Protein AF-A0A835LB97-F1 (afdb_monomer)

InterPro domains:
  IPR001387 Cro/C1-type, helix-turn-helix domain [PS50943] (82-109)
  IPR001387 Cro/C1-type, helix-turn-helix domain [cd00093] (82-112)
  IPR036388 Winged helix-like DNA-binding domain superfamily [G3DSA:1.10.10.10] (74-122)

Solvent-accessible surface area (backbone atoms only — not comparable to full-atom values): 11715 Å² total; per-residue (Å²): 143,83,88,81,85,80,80,93,73,89,85,81,86,72,96,85,49,82,68,58,57,53,56,62,54,54,59,67,73,75,59,95,80,86,77,98,75,58,74,65,57,58,53,49,50,52,50,53,50,52,52,52,52,52,50,52,52,50,51,50,51,54,53,49,52,49,51,53,51,50,53,52,50,52,50,53,52,45,54,51,54,53,50,53,43,70,76,40,55,70,63,50,63,69,53,53,20,61,78,70,72,43,60,52,71,57,53,51,50,48,34,59,76,67,69,56,72,72,63,72,80,85,66,92,76,52,82,80,51,49,62,62,48,55,51,50,51,54,53,53,53,50,46,38,73,78,32,82,58,42,62,58,55,52,49,52,51,53,50,50,50,50,47,46,71,70,46,67,81,46,78,62,57,65,51,48,54,54,51,52,52,54,51,52,53,54,50,56,56,64,72,73,111

pLDDT: mean 73.27, std 20.16, range [27.44, 96.31]

Structure (mmCIF, N/CA/C/O backbone):
data_AF-A0A835LB97-F1
#
_entry.id   AF-A0A835LB97-F1
#
loop_
_atom_site.group_PDB
_atom_site.id
_atom_site.type_symbol
_atom_site.label_atom_id
_atom_site.label_alt_id
_atom_site.label_comp_id
_atom_site.label_asym_id
_atom_site.label_entity_id
_atom_site.label_seq_id
_atom_site.pdbx_PDB_ins_code
_atom_site.Cartn_x
_atom_site.Cartn_y
_atom_site.Cartn_z
_atom_site.occupancy
_atom_site.B_iso_or_equiv
_atom_site.auth_seq_id
_atom_site.auth_comp_id
_atom_site.auth_asym_id
_atom_site.auth_atom_id
_atom_site.pdbx_PDB_model_num
ATOM 1 N N . MET A 1 1 ? -0.949 -6.368 87.779 1.00 35.38 1 MET A N 1
ATOM 2 C CA . MET A 1 1 ? -1.563 -5.726 86.594 1.00 35.38 1 MET A CA 1
ATOM 3 C C . MET A 1 1 ? -0.545 -5.730 85.463 1.00 35.38 1 MET A C 1
ATOM 5 O O . MET A 1 1 ? 0.349 -4.903 85.488 1.00 35.38 1 MET A O 1
ATOM 9 N N . ASN A 1 2 ? -0.645 -6.663 84.511 1.00 27.44 2 ASN A N 1
ATOM 10 C CA . ASN A 1 2 ? 0.216 -6.715 83.323 1.00 27.44 2 ASN A CA 1
ATOM 11 C C . ASN A 1 2 ? -0.673 -6.825 82.076 1.00 27.44 2 ASN A C 1
ATOM 13 O O . ASN A 1 2 ? -1.508 -7.722 81.994 1.00 27.44 2 ASN A O 1
ATOM 17 N N . ARG A 1 3 ? -0.522 -5.881 81.138 1.00 31.89 3 ARG A N 1
ATOM 18 C CA . ARG A 1 3 ? -1.205 -5.865 79.835 1.00 31.89 3 ARG A CA 1
ATOM 19 C C . ARG A 1 3 ? -0.450 -6.762 78.855 1.00 31.89 3 ARG A C 1
ATOM 21 O O . ARG A 1 3 ? 0.668 -6.432 78.470 1.00 31.89 3 ARG A O 1
ATOM 28 N N . THR A 1 4 ? -1.081 -7.829 78.386 1.00 32.34 4 THR A N 1
ATOM 29 C CA . THR A 1 4 ? -0.641 -8.585 77.208 1.00 32.34 4 THR A CA 1
ATOM 30 C C . THR A 1 4 ? -1.262 -7.978 75.946 1.00 32.34 4 THR A C 1
ATOM 32 O O . THR A 1 4 ? -2.474 -8.007 75.744 1.00 32.34 4 THR A O 1
ATOM 35 N N . ARG A 1 5 ? -0.415 -7.390 75.091 1.00 35.28 5 ARG A N 1
ATOM 36 C CA . ARG A 1 5 ? -0.730 -7.065 73.691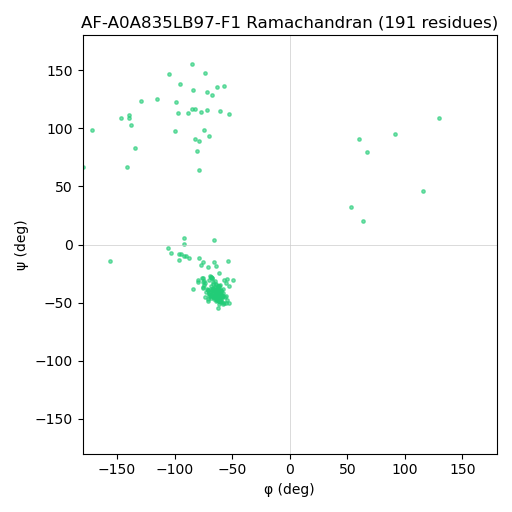 1.00 35.28 5 ARG A CA 1
ATOM 37 C C . ARG A 1 5 ? -0.777 -8.375 72.900 1.00 35.28 5 ARG A C 1
ATOM 39 O O . ARG A 1 5 ? 0.264 -9.001 72.737 1.00 35.28 5 ARG A O 1
ATOM 46 N N . PHE A 1 6 ? -1.936 -8.742 72.360 1.00 31.69 6 PHE A N 1
ATOM 47 C CA . PHE A 1 6 ? -2.011 -9.668 71.229 1.00 31.69 6 PHE A CA 1
ATOM 48 C C . PHE A 1 6 ? -2.141 -8.849 69.945 1.00 31.69 6 PHE A C 1
ATOM 50 O O . PHE A 1 6 ? -3.107 -8.113 69.753 1.00 31.69 6 PHE A O 1
ATOM 57 N N . GLY A 1 7 ? -1.099 -8.915 69.115 1.00 31.31 7 GLY A N 1
ATOM 58 C CA . GLY A 1 7 ? -1.031 -8.244 67.826 1.00 31.31 7 GLY A CA 1
ATOM 59 C C . GLY A 1 7 ? -1.953 -8.908 66.808 1.00 31.31 7 GLY A C 1
ATOM 60 O O . GLY A 1 7 ? -1.916 -10.121 66.622 1.00 31.31 7 GLY A O 1
ATOM 61 N N . ILE A 1 8 ? -2.755 -8.091 66.130 1.00 36.22 8 ILE A N 1
ATOM 62 C CA . ILE A 1 8 ? -3.456 -8.463 64.903 1.00 36.22 8 ILE A CA 1
ATOM 63 C C . ILE A 1 8 ? -2.440 -8.288 63.775 1.00 36.22 8 ILE A C 1
ATOM 65 O O . ILE A 1 8 ? -2.247 -7.192 63.257 1.00 36.22 8 ILE A O 1
ATOM 69 N N . GLY A 1 9 ? -1.719 -9.362 63.473 1.00 39.03 9 GLY A N 1
ATOM 70 C CA . GLY A 1 9 ? -0.888 -9.474 62.283 1.00 39.03 9 GLY A CA 1
ATOM 71 C C . GLY A 1 9 ? -1.560 -10.377 61.251 1.00 39.03 9 GLY A C 1
ATOM 72 O O . GLY A 1 9 ? -2.195 -11.361 61.621 1.00 39.03 9 GLY A O 1
ATOM 73 N N . CYS A 1 10 ? -1.331 -10.050 59.977 1.00 34.19 10 CYS A N 1
ATOM 74 C CA . CYS A 1 10 ? -1.563 -10.851 58.767 1.00 34.19 10 CYS A CA 1
ATOM 75 C C . CYS A 1 10 ? -2.925 -10.695 58.070 1.00 34.19 10 CYS A C 1
ATOM 77 O O . CYS A 1 10 ? -3.876 -11.418 58.350 1.00 34.19 10 CYS A O 1
ATOM 79 N N . CYS A 1 11 ? -2.964 -9.822 57.056 1.00 34.38 11 CYS A N 1
ATOM 80 C CA . CYS A 1 11 ? -3.069 -10.227 55.641 1.00 34.38 11 CYS A CA 1
ATOM 81 C C . CYS A 1 11 ? -3.072 -8.973 54.740 1.00 34.38 11 CYS A C 1
ATOM 83 O O . CYS A 1 11 ? -4.072 -8.662 54.095 1.00 34.38 11 CYS A O 1
ATOM 85 N N . GLU A 1 12 ? -1.954 -8.247 54.693 1.00 37.62 12 GLU A N 1
ATOM 86 C CA . GLU A 1 12 ? -1.660 -7.377 53.552 1.00 37.62 12 GLU A CA 1
ATOM 87 C C . GLU A 1 12 ? -1.002 -8.220 52.452 1.00 37.62 12 GLU A C 1
ATOM 89 O O . GLU A 1 12 ? -0.122 -9.036 52.706 1.00 37.62 12 GLU A O 1
ATOM 94 N N . GLU A 1 13 ? -1.512 -8.028 51.237 1.00 44.75 13 GLU A N 1
ATOM 95 C CA . GLU A 1 13 ? -0.850 -8.302 49.961 1.00 44.75 13 GLU A CA 1
ATOM 96 C C . GLU A 1 13 ? -0.415 -9.750 49.670 1.00 44.75 13 GLU A C 1
ATOM 98 O O . GLU A 1 13 ? 0.725 -10.166 49.840 1.00 44.75 13 GLU A O 1
ATOM 103 N N . SER A 1 14 ? -1.311 -10.511 49.036 1.00 34.91 14 SER A N 1
ATOM 104 C CA . SER A 1 14 ? -0.867 -11.466 48.014 1.00 34.91 14 SER A CA 1
ATOM 105 C C . SER A 1 14 ? -1.909 -11.615 46.909 1.00 34.91 14 SER A C 1
ATOM 107 O O . SER A 1 14 ? -2.986 -12.193 47.075 1.00 34.91 14 SER A O 1
ATOM 109 N N . ASN A 1 15 ? -1.559 -11.074 45.742 1.00 41.81 15 ASN A N 1
ATOM 110 C CA . ASN A 1 15 ? -2.175 -11.418 44.471 1.00 41.81 15 ASN A CA 1
ATOM 111 C C . ASN A 1 15 ? -2.126 -12.946 44.302 1.00 41.81 15 ASN A C 1
ATOM 113 O O . ASN A 1 15 ? -1.049 -13.512 44.145 1.00 41.81 15 ASN A O 1
ATOM 117 N N . GLY A 1 16 ? -3.286 -13.610 44.334 1.00 44.69 16 GLY A N 1
ATOM 118 C CA . GLY A 1 16 ? -3.406 -15.008 43.905 1.00 44.69 16 GLY A CA 1
ATOM 119 C C . GLY A 1 16 ? -3.788 -16.045 44.962 1.00 44.69 16 GLY A C 1
ATOM 120 O O . GLY A 1 16 ? -3.213 -17.126 44.973 1.00 44.69 16 GLY A O 1
ATOM 121 N N . SER A 1 17 ? -4.789 -15.805 45.818 1.00 42.09 17 SER A N 1
ATOM 122 C CA . SER A 1 17 ? -5.306 -16.893 46.667 1.00 42.09 17 SER A CA 1
ATOM 123 C C . SER A 1 17 ? -6.825 -16.898 46.870 1.00 42.09 17 SER A C 1
ATOM 125 O O . SER A 1 17 ? -7.342 -16.787 47.976 1.00 42.09 17 SER A O 1
ATOM 127 N N . MET A 1 18 ? -7.569 -17.151 45.787 1.00 43.69 18 MET A N 1
ATOM 128 C CA . MET A 1 18 ? -8.982 -17.565 45.888 1.00 43.69 18 MET A CA 1
ATOM 129 C C . MET A 1 18 ? -9.149 -18.807 46.790 1.00 43.69 18 MET A C 1
ATOM 131 O O . MET A 1 18 ? -10.156 -18.942 47.475 1.00 43.69 18 MET A O 1
ATOM 135 N N . GLN A 1 19 ? -8.132 -19.678 46.848 1.00 45.62 19 GLN A N 1
ATOM 136 C CA . GLN A 1 19 ? -8.128 -20.881 47.684 1.00 45.62 19 GLN A CA 1
ATOM 137 C C . GLN A 1 19 ? -7.900 -20.615 49.177 1.00 45.62 19 GLN A C 1
ATOM 139 O O . GLN A 1 19 ? -8.445 -21.363 49.978 1.00 45.62 19 GLN A O 1
ATOM 144 N N . LYS A 1 20 ? -7.187 -19.550 49.582 1.00 43.97 20 LYS A N 1
ATOM 145 C CA . LYS A 1 20 ? -6.943 -19.274 51.014 1.00 43.97 20 LYS A CA 1
ATOM 146 C C . LYS A 1 20 ? -8.173 -18.686 51.722 1.00 43.97 20 LYS A C 1
ATOM 148 O O . LYS A 1 20 ? -8.389 -18.957 52.899 1.00 43.97 20 LYS A O 1
ATOM 153 N N . CYS A 1 21 ? -9.039 -17.962 51.005 1.00 47.00 21 CYS A N 1
ATOM 154 C CA . CYS A 1 21 ? -10.300 -17.462 51.574 1.00 47.00 21 CYS A CA 1
ATOM 155 C C . CYS A 1 21 ? -11.328 -18.571 51.846 1.00 47.00 21 CYS A C 1
ATOM 157 O O . CYS A 1 21 ? -12.112 -18.451 52.785 1.00 47.00 21 CYS A O 1
ATOM 159 N N . ILE A 1 22 ? -11.328 -19.654 51.062 1.00 49.78 22 ILE A N 1
ATOM 160 C CA . ILE A 1 22 ? -12.241 -20.787 51.284 1.00 49.78 22 ILE A CA 1
ATOM 161 C C . ILE A 1 22 ? -11.816 -21.569 52.534 1.00 49.78 22 ILE A C 1
ATOM 163 O O . ILE A 1 22 ? -12.672 -21.940 53.334 1.00 49.78 22 ILE A O 1
ATOM 167 N N . THR A 1 23 ? -10.512 -21.739 52.774 1.00 46.25 23 THR A N 1
ATOM 168 C CA . THR A 1 23 ? -10.001 -22.396 53.988 1.00 46.25 23 THR A CA 1
ATOM 169 C C . THR A 1 23 ? -10.234 -21.573 55.256 1.00 46.25 23 THR A C 1
ATOM 171 O O . THR A 1 23 ? -10.571 -22.153 56.286 1.00 46.25 23 THR A O 1
ATOM 174 N N . CYS A 1 24 ? -10.157 -20.237 55.194 1.00 41.06 24 CYS A N 1
ATOM 175 C CA . CYS A 1 24 ? -10.536 -19.385 56.331 1.00 41.06 24 CYS A CA 1
ATOM 176 C C . CYS A 1 24 ? -12.041 -19.436 56.648 1.00 41.06 24 CYS A C 1
ATOM 178 O O . CYS A 1 24 ? -12.408 -19.339 57.816 1.00 41.06 24 CYS A O 1
ATOM 180 N N . MET A 1 25 ? -12.914 -19.624 55.650 1.00 44.59 25 MET A N 1
ATOM 181 C CA . MET A 1 25 ? -14.354 -19.784 55.898 1.00 44.59 25 MET A CA 1
ATOM 182 C C . MET A 1 25 ? -14.736 -21.202 56.347 1.00 44.59 25 MET A C 1
ATOM 184 O O . MET A 1 25 ? -15.629 -21.344 57.177 1.00 44.59 25 MET A O 1
ATOM 188 N N . ALA A 1 26 ? -14.031 -22.242 55.888 1.00 43.91 26 ALA A N 1
ATOM 189 C CA . ALA A 1 26 ? -14.267 -23.620 56.331 1.00 43.91 26 ALA A CA 1
ATOM 190 C C . ALA A 1 26 ? -13.884 -23.853 57.809 1.00 43.91 26 ALA A C 1
ATOM 192 O O . ALA A 1 26 ? -14.506 -24.668 58.490 1.00 43.91 26 ALA A O 1
ATOM 193 N N . PHE A 1 27 ? -12.914 -23.102 58.344 1.00 40.25 27 PHE A N 1
ATOM 194 C CA . PHE A 1 27 ? -12.562 -23.174 59.768 1.00 40.25 27 PHE A CA 1
ATOM 195 C C . PHE A 1 27 ? -13.650 -22.605 60.693 1.00 40.25 27 PHE A C 1
ATOM 197 O O . PHE A 1 27 ? -13.797 -23.067 61.821 1.00 40.25 27 PHE A O 1
ATOM 204 N N . ALA A 1 28 ? -14.467 -21.662 60.211 1.00 42.91 28 ALA A N 1
ATOM 205 C CA . ALA A 1 28 ? -15.581 -21.107 60.981 1.00 42.91 28 ALA A CA 1
ATOM 206 C C . ALA A 1 28 ? -16.793 -22.058 61.070 1.00 42.91 28 ALA A C 1
ATOM 208 O O . ALA A 1 28 ? -17.661 -21.863 61.916 1.00 42.91 28 ALA A O 1
ATOM 209 N N . THR A 1 29 ? -16.855 -23.101 60.232 1.00 46.03 29 THR A N 1
ATOM 210 C CA . THR A 1 29 ? -17.955 -24.084 60.230 1.00 46.03 29 THR A CA 1
ATOM 211 C C . THR A 1 29 ? -17.724 -25.312 61.119 1.00 46.03 29 THR A C 1
ATOM 213 O O . THR A 1 29 ? -18.666 -26.068 61.326 1.00 46.03 29 THR A O 1
ATOM 216 N N . VAL A 1 30 ? -16.517 -25.523 61.669 1.00 44.66 30 VAL A N 1
ATOM 217 C CA . VAL A 1 30 ? -16.160 -26.764 62.405 1.00 44.66 30 VAL A CA 1
ATOM 218 C C . VAL A 1 30 ? -16.088 -26.585 63.936 1.00 44.66 30 VAL A C 1
ATOM 220 O O . VAL A 1 30 ? -15.927 -27.561 64.657 1.00 44.66 30 VAL A O 1
ATOM 223 N N . MET A 1 31 ? -16.285 -25.376 64.475 1.00 39.00 31 MET A N 1
ATOM 224 C CA . MET A 1 31 ? -16.329 -25.142 65.932 1.00 39.00 31 MET A CA 1
ATOM 225 C C . MET A 1 31 ? -17.507 -24.236 66.332 1.00 39.00 31 MET A C 1
ATOM 227 O O . MET A 1 31 ? -17.328 -23.029 66.510 1.00 39.00 31 MET A O 1
ATOM 231 N N . PRO A 1 32 ? -18.727 -24.781 66.495 1.00 43.50 32 PRO A N 1
ATOM 232 C CA . PRO A 1 32 ? -19.862 -24.024 67.007 1.00 43.50 32 PRO A CA 1
ATOM 233 C C . PRO A 1 32 ? -19.762 -23.958 68.538 1.00 43.50 32 PRO A C 1
ATOM 235 O O . PRO A 1 32 ? -20.366 -24.767 69.235 1.00 43.50 32 PRO A O 1
ATOM 238 N N . GLY A 1 33 ? -18.945 -23.051 69.083 1.00 45.25 33 GLY A N 1
ATOM 239 C CA . GLY A 1 33 ? -18.718 -23.046 70.535 1.00 45.25 33 GLY A CA 1
ATOM 240 C C . GLY A 1 33 ? -18.270 -21.755 71.210 1.00 45.25 33 GLY A C 1
ATOM 241 O O . GLY A 1 33 ? -18.379 -21.676 72.428 1.00 45.25 33 GLY A O 1
ATOM 242 N N . LEU A 1 34 ? -17.809 -20.722 70.500 1.00 43.16 34 LEU A N 1
ATOM 243 C CA . LEU A 1 34 ? -17.443 -19.463 71.157 1.00 43.16 34 LEU A CA 1
ATOM 244 C C . LEU A 1 34 ? -17.883 -18.244 70.347 1.00 43.16 34 LEU A C 1
ATOM 246 O O . LEU A 1 34 ? -17.311 -17.953 69.302 1.00 43.16 34 LEU A O 1
ATOM 250 N N . LEU A 1 35 ? -18.867 -17.541 70.923 1.00 42.25 35 LEU A N 1
ATOM 251 C CA . LEU A 1 35 ? -19.249 -16.122 70.817 1.00 42.25 35 LEU A CA 1
ATOM 252 C C . LEU A 1 35 ? -20.754 -15.947 70.513 1.00 42.25 35 LEU A C 1
ATOM 254 O O . LEU A 1 35 ? -21.191 -16.190 69.387 1.00 42.25 35 LEU A O 1
ATOM 258 N N . PRO A 1 36 ? -21.566 -15.472 71.481 1.00 47.84 36 PRO A N 1
ATOM 259 C CA . PRO A 1 36 ? -22.919 -15.012 71.204 1.00 47.84 36 PRO A CA 1
ATOM 260 C C . PRO A 1 36 ? -22.819 -13.644 70.518 1.00 47.84 36 PRO A C 1
ATOM 262 O O . PRO A 1 36 ? -22.590 -12.623 71.162 1.00 47.84 36 PRO A O 1
ATOM 265 N N . GLY A 1 37 ? -22.925 -13.616 69.190 1.00 45.66 37 GLY A N 1
ATOM 266 C CA . GLY A 1 37 ? -22.810 -12.365 68.446 1.00 45.66 37 GLY A CA 1
ATOM 267 C C . GLY A 1 37 ? -23.157 -12.477 66.965 1.00 45.66 37 GLY A C 1
ATOM 268 O O . GLY A 1 37 ? -22.309 -12.792 66.140 1.00 45.66 37 GLY A O 1
ATOM 269 N N . ASN A 1 38 ? -24.389 -12.086 66.634 1.00 49.41 38 ASN A N 1
ATOM 270 C CA . ASN A 1 38 ? -24.823 -11.565 65.333 1.00 49.41 38 ASN A CA 1
ATOM 271 C C . ASN A 1 38 ? -24.824 -12.509 64.116 1.00 49.41 38 ASN A C 1
ATOM 273 O O . ASN A 1 38 ? -24.059 -12.351 63.165 1.00 49.41 38 ASN A O 1
ATOM 277 N N . ILE A 1 39 ? -25.873 -13.334 64.041 1.00 48.88 39 ILE A N 1
ATOM 278 C CA . ILE A 1 39 ? -26.393 -13.964 62.807 1.00 48.88 39 ILE A CA 1
ATOM 279 C C . ILE A 1 39 ? -26.584 -12.927 61.673 1.00 48.88 39 ILE A C 1
ATOM 281 O O . ILE A 1 39 ? -26.385 -13.236 60.496 1.00 48.88 39 ILE A O 1
ATOM 285 N N . VAL A 1 40 ? -26.880 -11.670 62.028 1.00 50.38 40 VAL A N 1
ATOM 286 C CA . VAL A 1 40 ? -27.014 -10.527 61.105 1.00 50.38 40 VAL A CA 1
ATOM 287 C C . VAL A 1 40 ? -25.701 -10.228 60.360 1.00 50.38 40 VAL A C 1
ATOM 289 O O . VAL A 1 40 ? -25.719 -9.911 59.172 1.00 50.38 40 VAL A O 1
ATOM 292 N N . ASN A 1 41 ? -24.542 -10.406 61.006 1.00 50.25 41 ASN A N 1
ATOM 293 C CA . ASN A 1 41 ? -23.232 -10.165 60.387 1.00 50.25 41 ASN A CA 1
ATOM 294 C C . ASN A 1 41 ? -22.836 -11.281 59.403 1.00 50.25 41 ASN A C 1
ATOM 296 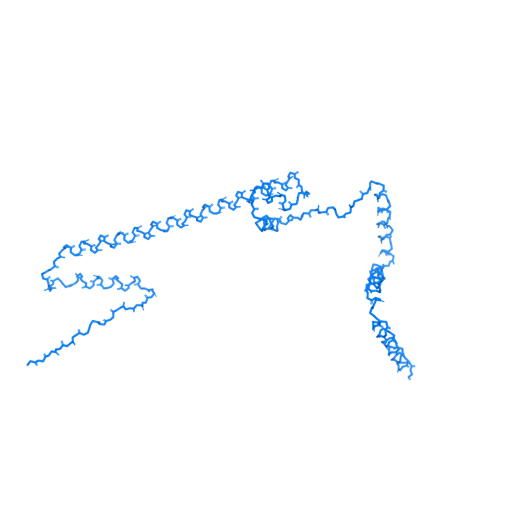O O . ASN A 1 41 ? -22.208 -11.008 58.376 1.00 50.25 41 ASN A O 1
ATOM 300 N N . ALA A 1 42 ? -23.249 -12.526 59.662 1.00 52.72 42 ALA A N 1
ATOM 301 C CA . ALA A 1 42 ? -23.021 -13.655 58.755 1.00 52.72 42 ALA A CA 1
ATOM 302 C C . ALA A 1 42 ? -23.887 -13.556 57.482 1.00 52.72 42 ALA A C 1
ATOM 304 O O . ALA A 1 42 ? -23.424 -13.806 56.371 1.00 52.72 42 ALA A O 1
ATOM 305 N N . THR A 1 43 ? -25.139 -13.108 57.608 1.00 58.97 43 THR A N 1
ATOM 306 C CA . THR A 1 43 ? -26.012 -12.865 56.443 1.00 58.97 43 THR A CA 1
ATOM 307 C C . THR A 1 43 ? -25.559 -11.652 55.630 1.00 58.97 43 THR A C 1
ATOM 309 O O . THR A 1 43 ? -25.524 -11.717 54.398 1.00 58.97 43 THR A O 1
ATOM 312 N N . LEU A 1 44 ? -25.136 -10.566 56.289 1.00 59.28 44 LEU A N 1
ATOM 313 C CA . LEU A 1 44 ? -24.581 -9.387 55.614 1.00 59.28 44 LEU A CA 1
ATOM 314 C C . LEU A 1 44 ? -23.304 -9.707 54.826 1.00 59.28 44 LEU A C 1
ATOM 316 O O . LEU A 1 44 ? -23.163 -9.256 53.688 1.00 59.28 44 LEU A O 1
ATOM 320 N N . THR A 1 45 ? -22.400 -10.522 55.373 1.00 59.09 45 THR A N 1
ATOM 321 C CA . THR A 1 45 ? -21.172 -10.933 54.669 1.00 59.09 45 THR A CA 1
ATOM 322 C C . THR A 1 45 ? -21.471 -11.781 53.431 1.00 59.09 45 THR A C 1
ATOM 324 O O . THR A 1 45 ? -20.917 -11.499 52.366 1.00 59.09 45 THR A O 1
ATOM 327 N N . VAL A 1 46 ? -22.413 -12.730 53.502 1.00 63.53 46 VAL A N 1
ATOM 328 C CA . VAL A 1 46 ? -22.865 -13.512 52.332 1.00 63.53 46 VAL A CA 1
ATOM 329 C C . VAL A 1 46 ? -23.497 -12.616 51.259 1.00 63.53 46 VAL A C 1
ATOM 331 O O . VAL A 1 46 ? -23.189 -12.769 50.074 1.00 63.53 46 VAL A O 1
ATOM 334 N N . ILE A 1 47 ? -24.333 -11.642 51.642 1.00 63.84 47 ILE A N 1
ATOM 335 C CA . ILE A 1 47 ? -24.959 -10.691 50.703 1.00 63.84 47 ILE A CA 1
ATOM 336 C C . ILE A 1 47 ? -23.903 -9.812 50.023 1.00 63.84 47 ILE A C 1
ATOM 338 O O . ILE A 1 47 ? -23.940 -9.639 48.800 1.00 63.84 47 ILE A O 1
ATOM 342 N N . VAL A 1 48 ? -22.946 -9.274 50.782 1.00 65.69 48 VAL A N 1
ATOM 343 C CA . VAL A 1 48 ? -21.851 -8.453 50.240 1.00 65.69 48 VAL A CA 1
ATOM 344 C C . VAL A 1 48 ? -20.980 -9.277 49.290 1.00 65.69 48 VAL A C 1
ATOM 346 O O . VAL A 1 48 ? -20.645 -8.799 48.204 1.00 65.69 48 VAL A O 1
ATOM 349 N N . PHE A 1 49 ? -20.675 -10.530 49.636 1.00 54.97 49 PHE A N 1
ATOM 350 C CA . PHE A 1 49 ? -19.892 -11.426 48.786 1.00 54.97 49 PHE A CA 1
ATOM 351 C C . PHE A 1 49 ? -20.631 -11.774 47.485 1.00 54.97 49 PHE A C 1
ATOM 353 O O . PHE A 1 49 ? -20.057 -11.639 46.403 1.00 54.97 49 PHE A O 1
ATOM 360 N N . ARG A 1 50 ? 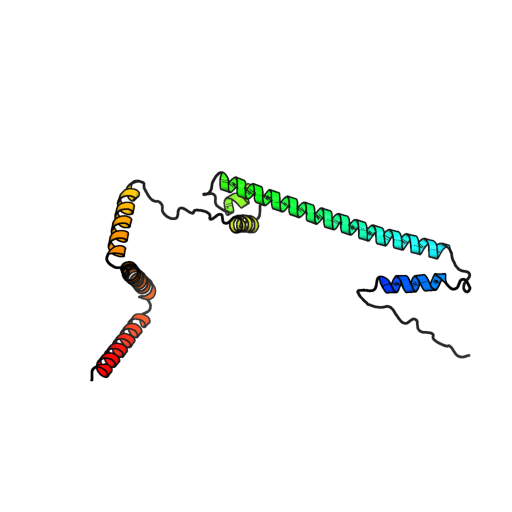-21.932 -12.103 47.558 1.00 56.84 50 ARG A N 1
ATOM 361 C CA . ARG A 1 50 ? -22.790 -12.323 46.376 1.00 56.84 50 ARG A CA 1
ATOM 362 C C . ARG A 1 50 ? -22.863 -11.089 45.482 1.00 56.84 50 ARG A C 1
ATOM 364 O O . ARG A 1 50 ? -22.716 -11.213 44.270 1.00 56.84 50 ARG A O 1
ATOM 371 N N . ARG A 1 51 ? -23.032 -9.894 46.058 1.00 59.78 51 ARG A N 1
ATOM 372 C CA . ARG A 1 51 ? -23.028 -8.628 45.303 1.00 59.78 51 ARG A CA 1
ATOM 373 C C . ARG A 1 51 ? -21.678 -8.373 44.630 1.00 59.78 51 ARG A C 1
ATOM 375 O O . ARG A 1 51 ? -21.651 -7.900 43.497 1.00 59.78 51 ARG A O 1
ATOM 382 N N . LYS A 1 52 ? -20.564 -8.712 45.286 1.00 59.59 52 LYS A N 1
ATOM 383 C CA . LYS A 1 52 ? -19.208 -8.554 44.735 1.00 59.59 52 LYS A CA 1
ATOM 384 C C . LYS A 1 52 ? -18.932 -9.545 43.597 1.00 59.59 52 LYS A C 1
ATOM 386 O O . LYS A 1 52 ? -18.428 -9.119 42.562 1.00 59.59 52 LYS A O 1
ATOM 391 N N . LEU A 1 53 ? -19.344 -10.807 43.741 1.00 60.41 53 LEU A N 1
ATOM 392 C CA . LEU A 1 53 ? -19.328 -11.816 42.671 1.00 60.41 53 LEU A CA 1
ATOM 393 C C . LEU A 1 53 ? -20.199 -11.397 41.481 1.00 60.41 53 LEU A C 1
ATOM 395 O O . LEU A 1 53 ? -19.722 -11.376 40.352 1.00 60.41 53 LEU A O 1
ATOM 399 N N . HIS A 1 54 ? -21.440 -10.971 41.724 1.00 66.94 54 HIS A N 1
ATOM 400 C CA . HIS A 1 54 ? -22.341 -10.501 40.668 1.00 66.94 54 HIS A CA 1
ATOM 401 C C . HIS A 1 54 ? -21.785 -9.259 39.952 1.00 66.94 54 HIS A C 1
ATOM 403 O O . HIS A 1 54 ? -21.866 -9.151 38.732 1.00 66.94 54 HIS A O 1
ATOM 409 N N . ARG A 1 55 ? -21.136 -8.340 40.681 1.00 68.88 55 ARG A N 1
ATOM 410 C CA . ARG A 1 55 ? -20.439 -7.191 40.084 1.00 68.88 55 ARG A CA 1
ATOM 411 C C . ARG A 1 55 ? -19.269 -7.628 39.196 1.00 68.88 55 ARG A C 1
ATOM 413 O O . ARG A 1 55 ? -19.081 -7.024 38.146 1.00 68.88 55 ARG A O 1
ATOM 420 N N . GLN A 1 56 ? -18.513 -8.659 39.586 1.00 67.56 56 GLN A N 1
ATOM 421 C CA . GLN A 1 56 ? -17.434 -9.230 38.765 1.00 67.56 56 GLN A CA 1
ATOM 422 C C . GLN A 1 56 ? -17.963 -9.934 37.507 1.00 67.56 56 GLN A 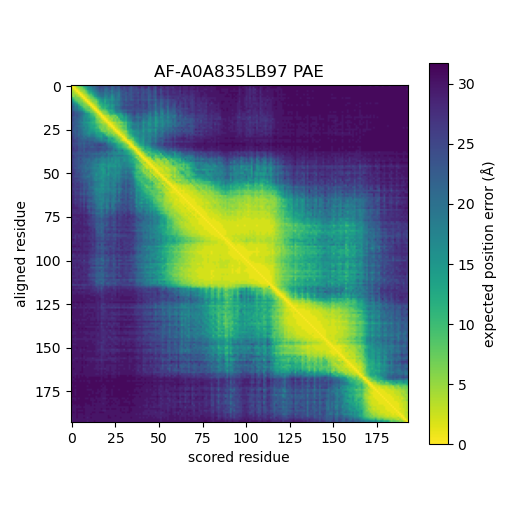C 1
ATOM 424 O O . GLN A 1 56 ? -17.372 -9.818 36.438 1.00 67.56 56 GLN A O 1
ATOM 429 N N . GLU A 1 57 ? -19.075 -10.654 37.607 1.00 76.62 57 GLU A N 1
ATOM 430 C CA . GLU A 1 57 ? -19.740 -11.280 36.456 1.00 76.62 57 GLU A CA 1
ATOM 431 C C . GLU A 1 57 ? -20.252 -10.217 35.472 1.00 76.62 57 GLU A C 1
ATOM 433 O O . GLU A 1 57 ? -19.973 -10.274 34.274 1.00 76.62 57 GLU A O 1
ATOM 438 N N . ILE A 1 58 ? -20.904 -9.170 35.986 1.00 78.31 58 ILE A N 1
ATOM 439 C CA . ILE A 1 58 ? -21.376 -8.035 35.189 1.00 78.31 58 ILE A CA 1
ATOM 440 C C . ILE A 1 58 ? -20.219 -7.339 34.458 1.00 78.31 58 ILE A C 1
ATOM 442 O O . ILE A 1 58 ? -20.338 -7.029 33.270 1.00 78.31 58 ILE A O 1
ATOM 446 N N . THR A 1 59 ? -19.087 -7.088 35.126 1.00 79.50 59 THR A N 1
ATOM 447 C CA . THR A 1 59 ? -17.945 -6.436 34.467 1.00 79.50 59 THR A CA 1
ATOM 448 C C . THR A 1 59 ? -17.349 -7.302 33.362 1.00 79.50 59 THR A C 1
ATOM 450 O O . THR A 1 59 ? -16.998 -6.761 32.312 1.00 79.50 59 THR A O 1
ATOM 453 N N . LYS A 1 60 ? -17.301 -8.632 33.527 1.00 83.81 60 LYS A N 1
ATOM 454 C CA . LYS A 1 60 ? -16.905 -9.554 32.446 1.00 83.81 60 LYS A CA 1
ATOM 455 C C . LYS A 1 60 ? -17.860 -9.469 31.253 1.00 83.81 60 LYS A C 1
ATOM 457 O O . LYS A 1 60 ? -17.393 -9.410 30.117 1.00 83.81 60 LYS A O 1
ATOM 462 N N . ILE A 1 61 ? -19.173 -9.413 31.494 1.00 83.25 61 ILE A N 1
ATOM 463 C CA . ILE A 1 61 ? -20.188 -9.294 30.433 1.00 83.25 61 ILE A CA 1
ATOM 464 C C . ILE A 1 61 ? -19.998 -7.992 29.649 1.00 83.25 61 ILE A C 1
ATOM 466 O O . ILE A 1 61 ? -19.932 -8.020 28.418 1.00 83.25 61 ILE A O 1
ATOM 470 N N . TYR A 1 62 ? -19.842 -6.855 30.334 1.00 83.19 62 TYR A N 1
ATOM 471 C CA . TYR A 1 62 ? -19.597 -5.574 29.665 1.00 83.19 62 TYR A CA 1
ATOM 472 C C . TYR A 1 62 ? -18.262 -5.554 28.911 1.00 83.19 62 TYR A C 1
ATOM 474 O O . TYR A 1 62 ? -18.213 -5.053 27.785 1.00 83.19 62 TYR A O 1
ATOM 482 N N . ALA A 1 63 ? -17.202 -6.146 29.471 1.00 86.00 63 ALA A N 1
ATOM 483 C CA . ALA A 1 63 ? -15.916 -6.272 28.789 1.00 86.00 63 ALA A CA 1
ATOM 484 C C . ALA A 1 63 ? -16.034 -7.129 27.517 1.00 86.00 63 ALA A C 1
ATOM 486 O O . ALA A 1 63 ? -15.528 -6.758 26.456 1.00 86.00 63 ALA A O 1
ATOM 487 N N . PHE A 1 64 ? -16.763 -8.244 27.585 1.00 87.88 64 PHE A N 1
ATOM 488 C CA . PHE A 1 64 ? -17.012 -9.107 26.434 1.00 87.88 64 PHE A CA 1
ATOM 489 C C . PHE A 1 64 ? -17.855 -8.408 25.358 1.00 87.88 64 PHE A C 1
ATOM 491 O O . PHE A 1 64 ? -17.484 -8.404 24.181 1.00 87.88 64 PHE A O 1
ATOM 498 N N . ALA A 1 65 ? -18.947 -7.746 25.751 1.00 88.88 65 ALA A N 1
ATOM 499 C CA . ALA A 1 65 ? -19.790 -6.972 24.843 1.00 88.88 65 ALA A CA 1
ATOM 500 C C . ALA A 1 65 ? -19.001 -5.847 24.152 1.00 88.88 65 ALA A C 1
ATOM 502 O O . ALA A 1 65 ? -19.166 -5.621 22.949 1.00 88.88 65 ALA A O 1
ATOM 503 N N . PHE A 1 66 ? -18.101 -5.185 24.883 1.00 87.56 66 PHE A N 1
ATOM 504 C CA . PHE A 1 66 ? -17.184 -4.188 24.335 1.00 87.56 66 PHE A CA 1
ATOM 505 C C . PHE A 1 66 ? -16.257 -4.792 23.269 1.00 87.56 66 PHE A C 1
ATOM 507 O O . PHE A 1 66 ? -16.195 -4.286 22.146 1.00 87.56 66 PHE A O 1
ATOM 514 N N . VAL A 1 67 ? -15.611 -5.927 23.559 1.00 89.19 67 VAL A N 1
ATOM 515 C CA . VAL A 1 67 ? -14.738 -6.627 22.597 1.00 89.19 67 VAL A CA 1
ATOM 516 C C . VAL A 1 67 ? -15.502 -7.031 21.333 1.00 89.19 67 VAL A C 1
ATOM 518 O O . VAL A 1 67 ? -15.008 -6.835 20.217 1.00 89.19 67 VAL A O 1
ATOM 521 N N . LEU A 1 68 ? -16.714 -7.573 21.474 1.00 89.31 68 LEU A N 1
ATOM 522 C CA . LEU A 1 68 ? -17.544 -7.944 20.326 1.00 89.31 68 LEU A CA 1
ATOM 523 C C . LEU A 1 68 ? -17.942 -6.728 19.486 1.00 89.31 68 LEU A C 1
ATOM 525 O O . LEU A 1 68 ? -17.882 -6.788 18.250 1.00 89.31 68 LEU A O 1
ATOM 529 N N . ARG A 1 69 ? -18.303 -5.617 20.137 1.00 87.38 69 ARG A N 1
ATOM 530 C CA . ARG A 1 69 ? -18.639 -4.359 19.463 1.00 87.38 69 ARG A CA 1
ATOM 531 C C . ARG A 1 69 ? -17.452 -3.835 18.659 1.00 87.38 69 ARG A C 1
ATOM 533 O O . ARG A 1 69 ? -17.629 -3.490 17.488 1.00 87.38 69 ARG A O 1
ATOM 540 N N . GLU A 1 70 ? -16.248 -3.864 19.225 1.00 86.50 70 GLU A N 1
ATOM 541 C CA . GLU A 1 70 ? -15.052 -3.414 18.511 1.00 86.50 70 GLU A CA 1
ATOM 542 C C . GLU A 1 70 ? -14.656 -4.331 17.356 1.00 86.50 70 GLU A C 1
ATOM 544 O O . GLU A 1 70 ? -14.320 -3.849 16.271 1.00 86.50 70 GLU A O 1
ATOM 549 N N . ARG A 1 71 ? -14.791 -5.653 17.511 1.00 87.75 71 ARG A N 1
ATOM 550 C CA . ARG A 1 71 ? -14.606 -6.594 16.391 1.00 87.75 71 ARG A CA 1
ATOM 551 C C . ARG A 1 71 ? -15.600 -6.328 15.261 1.00 87.75 71 ARG A C 1
ATOM 553 O O . ARG A 1 71 ? -15.223 -6.365 14.090 1.00 87.75 71 ARG A O 1
ATOM 560 N N . LYS A 1 72 ? -16.863 -6.041 15.591 1.00 91.50 72 LYS A N 1
ATOM 561 C CA . LYS A 1 72 ? -17.898 -5.707 14.601 1.00 91.50 72 LYS A CA 1
ATOM 562 C C . LYS A 1 72 ? -17.601 -4.377 13.906 1.00 91.50 72 LYS A C 1
ATOM 564 O O . LYS A 1 72 ? -17.738 -4.298 12.688 1.00 91.50 72 LYS A O 1
ATOM 569 N N . ARG A 1 73 ? -17.151 -3.353 14.642 1.00 88.38 73 ARG A N 1
ATOM 570 C CA . ARG A 1 73 ? -16.715 -2.072 14.058 1.00 88.38 73 ARG A CA 1
ATOM 571 C C . ARG A 1 73 ? -15.542 -2.268 13.103 1.00 88.38 73 ARG A C 1
ATOM 573 O O . ARG A 1 73 ? -15.611 -1.811 11.969 1.00 88.38 73 ARG A O 1
ATOM 580 N N . LYS A 1 74 ? -14.515 -3.007 13.526 1.00 89.19 74 LYS A N 1
ATOM 581 C CA . LYS A 1 74 ? -13.334 -3.279 12.702 1.00 89.19 74 LYS A CA 1
ATOM 582 C C . LYS A 1 74 ? -13.687 -3.989 11.393 1.00 89.19 74 LYS A C 1
ATOM 584 O O . LYS A 1 74 ? -13.220 -3.551 10.350 1.00 89.19 74 LYS A O 1
ATOM 589 N N . ARG A 1 75 ? -14.548 -5.014 11.441 1.00 90.31 75 ARG A N 1
ATOM 590 C CA . ARG A 1 75 ? -15.030 -5.710 10.233 1.00 90.31 75 ARG A CA 1
ATOM 591 C C . ARG A 1 75 ? -15.790 -4.781 9.290 1.00 90.31 75 ARG A C 1
ATOM 593 O O . ARG A 1 75 ? -15.460 -4.719 8.118 1.00 90.31 75 ARG A O 1
ATOM 600 N N . ARG A 1 76 ? -16.731 -3.981 9.808 1.00 92.56 76 ARG A N 1
ATOM 601 C CA . ARG A 1 76 ? -17.471 -3.011 8.977 1.00 92.56 76 ARG A CA 1
ATOM 602 C C . ARG A 1 76 ? -16.543 -2.021 8.276 1.00 92.56 76 ARG A C 1
ATOM 604 O O . ARG A 1 76 ? -16.720 -1.771 7.089 1.00 92.56 76 ARG A O 1
ATOM 611 N N . ASN A 1 77 ? -15.556 -1.499 9.000 1.00 91.88 77 ASN A N 1
ATOM 612 C CA . ASN A 1 77 ? -14.567 -0.579 8.447 1.00 91.88 77 ASN A CA 1
ATOM 613 C C . ASN A 1 77 ? -13.713 -1.259 7.364 1.00 91.88 77 ASN A C 1
ATOM 615 O O . ASN A 1 77 ? -13.465 -0.659 6.323 1.00 91.88 77 ASN A O 1
ATOM 619 N N . GLU A 1 78 ? -13.281 -2.504 7.597 1.00 93.75 78 GLU A N 1
ATOM 620 C CA . GLU A 1 78 ? -12.571 -3.321 6.602 1.00 93.75 78 GLU A CA 1
ATOM 621 C C . GLU A 1 78 ? -13.414 -3.493 5.328 1.00 93.75 78 GLU A C 1
ATOM 623 O O . GLU A 1 78 ? -12.946 -3.157 4.240 1.00 93.75 78 GLU A O 1
ATOM 628 N N . ASP A 1 79 ? -14.675 -3.906 5.460 1.00 94.19 79 ASP A N 1
ATOM 629 C CA . ASP A 1 79 ? -15.573 -4.130 4.323 1.00 94.19 79 ASP A CA 1
ATOM 630 C C . ASP A 1 79 ? -15.855 -2.845 3.530 1.00 94.19 79 ASP A C 1
ATOM 632 O O . ASP A 1 79 ? -15.936 -2.873 2.304 1.00 94.19 79 ASP A O 1
ATOM 636 N N . GLN A 1 80 ? -16.019 -1.708 4.214 1.00 94.56 80 GLN A N 1
ATOM 637 C CA . GLN A 1 80 ? -16.239 -0.412 3.564 1.00 94.56 80 GLN A CA 1
ATOM 638 C C . GLN A 1 80 ? -15.012 0.037 2.765 1.00 94.56 80 GLN A C 1
ATOM 640 O O . GLN A 1 80 ? -15.156 0.423 1.609 1.00 94.56 80 GLN A O 1
ATOM 645 N N . VAL A 1 81 ? -13.811 -0.077 3.341 1.00 93.06 81 VAL A N 1
ATOM 646 C CA . VAL A 1 81 ? -12.560 0.262 2.642 1.00 93.06 81 VAL A CA 1
ATOM 647 C C . VAL A 1 81 ? -12.364 -0.622 1.409 1.00 93.06 81 VAL A C 1
ATOM 649 O O . VAL A 1 81 ? -11.992 -0.125 0.348 1.00 93.06 81 VAL A O 1
ATOM 652 N N . LEU A 1 82 ? -12.632 -1.925 1.527 1.00 92.81 82 LEU A N 1
ATOM 653 C CA . LEU A 1 82 ? -12.516 -2.853 0.401 1.00 92.81 82 LEU A CA 1
ATOM 654 C C . LEU A 1 82 ? -13.554 -2.584 -0.692 1.00 92.81 82 LEU A C 1
ATOM 656 O O . LEU A 1 82 ? -13.243 -2.767 -1.866 1.00 92.81 82 LEU A O 1
ATOM 660 N N . ARG A 1 83 ? -14.766 -2.142 -0.335 1.00 93.12 83 ARG A N 1
ATOM 661 C CA . ARG A 1 83 ? -15.782 -1.734 -1.315 1.00 93.12 83 ARG A CA 1
ATOM 662 C C . ARG A 1 83 ? -15.343 -0.513 -2.119 1.00 93.12 83 ARG A C 1
ATOM 664 O O . ARG A 1 83 ? -15.383 -0.585 -3.340 1.00 93.12 83 ARG A O 1
ATOM 671 N N . GLU A 1 84 ? -14.865 0.544 -1.465 1.00 91.94 84 GLU A N 1
ATOM 672 C CA . GLU A 1 84 ? -14.366 1.749 -2.154 1.00 91.94 84 GLU A CA 1
ATOM 673 C C . GLU A 1 84 ? -13.245 1.409 -3.148 1.00 91.94 84 GLU A C 1
ATOM 675 O O . GLU A 1 84 ? -13.285 1.826 -4.300 1.00 91.94 84 GLU A O 1
ATOM 680 N N . LEU A 1 85 ? -12.284 0.572 -2.737 1.00 89.31 85 LEU A N 1
ATOM 681 C CA . LEU A 1 85 ? -11.168 0.154 -3.596 1.00 89.31 85 LEU A CA 1
ATOM 682 C C . LEU A 1 85 ? -11.589 -0.726 -4.778 1.00 89.31 85 LEU A C 1
ATOM 684 O O . LEU A 1 85 ? -10.902 -0.744 -5.795 1.00 89.31 85 LEU A O 1
ATOM 688 N N . ARG A 1 86 ? -12.677 -1.491 -4.642 1.00 88.12 86 ARG A N 1
ATOM 689 C CA . ARG A 1 86 ? -13.228 -2.284 -5.751 1.00 88.12 86 ARG A CA 1
ATOM 690 C C . ARG A 1 86 ? -13.938 -1.408 -6.776 1.00 88.12 86 ARG A C 1
ATOM 692 O O . ARG A 1 86 ? -13.916 -1.750 -7.951 1.00 88.12 86 ARG A O 1
ATOM 699 N N . LEU A 1 87 ? -14.571 -0.323 -6.328 1.00 90.38 87 LEU A N 1
ATOM 700 C CA . LEU A 1 87 ? -15.261 0.625 -7.200 1.00 90.38 87 LEU A CA 1
ATOM 701 C C . LEU A 1 87 ? -14.265 1.497 -7.973 1.00 90.38 87 LEU A C 1
ATOM 703 O O . LEU A 1 87 ? -14.404 1.644 -9.183 1.00 90.38 87 LEU A O 1
ATOM 707 N N . ASP A 1 88 ? -13.242 2.021 -7.296 1.00 88.44 88 ASP A N 1
ATOM 708 C CA . ASP A 1 88 ? -12.149 2.759 -7.931 1.00 88.44 88 ASP A CA 1
ATOM 709 C C . ASP A 1 88 ? -10.790 2.359 -7.324 1.00 88.44 88 ASP A C 1
ATOM 711 O O . ASP A 1 88 ? -10.420 2.836 -6.249 1.00 88.44 88 ASP A O 1
ATOM 715 N N . PRO A 1 89 ? -9.991 1.525 -8.014 1.00 85.44 89 PRO A N 1
ATOM 716 C CA . PRO A 1 89 ? -8.650 1.144 -7.559 1.00 85.44 89 PRO A CA 1
ATOM 717 C C . PRO A 1 89 ? -7.641 2.303 -7.515 1.00 85.44 89 PRO A C 1
ATOM 719 O O . PRO A 1 89 ? -6.563 2.165 -6.927 1.00 85.44 89 PRO A O 1
ATOM 722 N N . SER A 1 90 ? -7.959 3.426 -8.160 1.00 84.25 90 SER A N 1
ATOM 723 C CA . SER A 1 90 ? -7.089 4.602 -8.291 1.00 84.25 90 SER A CA 1
ATOM 724 C C . SER A 1 90 ? -7.244 5.570 -7.116 1.00 84.25 90 SER A C 1
ATOM 726 O O . SER A 1 90 ? -6.436 6.493 -6.956 1.00 84.25 90 SER A O 1
ATOM 728 N N . ILE A 1 91 ? -8.274 5.374 -6.288 1.00 88.31 91 ILE A N 1
ATOM 729 C CA . ILE A 1 91 ? -8.610 6.278 -5.196 1.00 88.31 91 ILE A CA 1
ATOM 730 C C . ILE A 1 91 ? -7.485 6.333 -4.153 1.00 88.31 91 ILE A C 1
ATOM 732 O O . ILE A 1 91 ? -6.914 5.329 -3.715 1.00 88.31 91 ILE A O 1
ATOM 736 N N . SER A 1 92 ? -7.151 7.544 -3.705 1.00 88.12 92 SER A N 1
ATOM 737 C CA . SER A 1 92 ? -6.117 7.709 -2.686 1.00 88.12 92 SER A CA 1
ATOM 738 C C . SER A 1 92 ? -6.619 7.283 -1.302 1.00 88.12 92 SER A C 1
A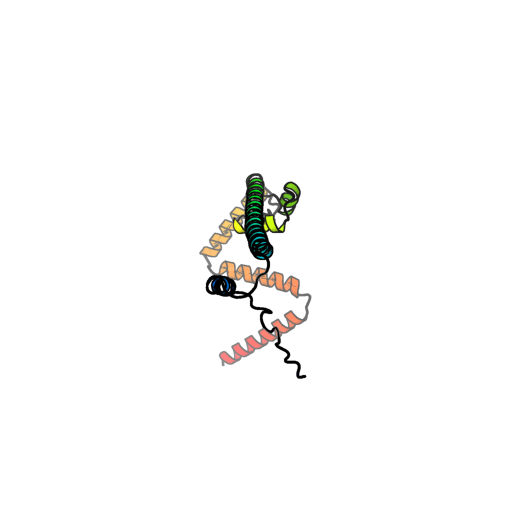TOM 740 O O . SER A 1 92 ? -7.760 7.532 -0.916 1.00 88.12 92 SER A O 1
ATOM 742 N N . GLN A 1 93 ? -5.719 6.755 -0.471 1.00 90.31 93 GLN A N 1
ATOM 743 C CA . GLN A 1 93 ? -6.034 6.415 0.924 1.00 90.31 93 GLN A CA 1
ATOM 744 C C . GLN A 1 93 ? -6.548 7.607 1.742 1.00 90.31 93 GLN A C 1
ATOM 746 O O . GLN A 1 93 ? -7.318 7.433 2.686 1.00 90.31 93 GLN A O 1
ATOM 751 N N . ARG A 1 94 ? -6.088 8.823 1.411 1.00 91.44 94 ARG A N 1
ATOM 752 C CA . ARG A 1 94 ? -6.554 10.060 2.053 1.00 91.44 94 ARG A CA 1
ATOM 753 C C . ARG A 1 94 ? -8.016 10.320 1.705 1.00 91.44 94 ARG A C 1
ATOM 755 O O . ARG A 1 94 ? -8.772 10.708 2.587 1.00 91.44 94 ARG A O 1
ATOM 762 N N . GLN A 1 95 ? -8.400 10.077 0.454 1.00 92.12 95 GLN A N 1
ATOM 763 C CA . GLN A 1 95 ? -9.777 10.244 0.007 1.00 92.12 95 GLN A CA 1
ATOM 764 C C . GLN A 1 95 ? -10.692 9.200 0.652 1.00 92.12 95 GLN A C 1
ATOM 766 O O . GLN A 1 95 ? -11.690 9.584 1.245 1.00 92.12 95 GLN A O 1
ATOM 771 N N . ILE A 1 96 ? -10.295 7.920 0.680 1.00 92.75 96 ILE A N 1
ATOM 772 C CA . ILE A 1 96 ? -11.046 6.864 1.389 1.00 92.75 96 ILE A CA 1
ATOM 773 C C . ILE A 1 96 ? -11.255 7.235 2.866 1.00 92.75 96 ILE A C 1
ATOM 775 O O . ILE A 1 96 ? -12.347 7.097 3.410 1.00 92.75 96 ILE A O 1
ATOM 779 N N . SER A 1 97 ? -10.201 7.729 3.523 1.00 94.88 97 SER A N 1
ATOM 780 C CA . SER A 1 97 ? -10.255 8.156 4.925 1.00 94.88 97 SER A CA 1
ATOM 781 C C . SER A 1 97 ? -11.276 9.277 5.153 1.00 94.88 97 SER A C 1
ATOM 783 O O . SER A 1 97 ? -12.007 9.228 6.140 1.00 94.88 97 SER A O 1
ATOM 785 N N . ARG A 1 98 ? -11.363 10.246 4.232 1.00 95.06 98 ARG A N 1
ATOM 786 C CA . ARG A 1 98 ? -12.346 11.340 4.278 1.00 95.06 98 ARG A CA 1
ATOM 787 C C . ARG A 1 98 ? -13.764 10.853 3.983 1.00 95.06 98 ARG A C 1
ATOM 789 O O . ARG A 1 98 ? -14.660 11.176 4.750 1.00 95.06 98 ARG A O 1
ATOM 796 N N . ASN A 1 99 ? -13.945 10.047 2.936 1.00 93.62 99 ASN A N 1
ATOM 797 C CA . ASN A 1 99 ? -15.250 9.523 2.522 1.00 93.62 99 ASN A CA 1
ATOM 798 C C . ASN A 1 99 ? -15.902 8.681 3.629 1.00 93.62 99 ASN A C 1
ATOM 800 O O . ASN A 1 99 ? -17.094 8.806 3.889 1.00 93.62 99 ASN A O 1
ATOM 804 N N . LEU A 1 100 ? -15.115 7.830 4.296 1.00 93.44 100 LEU A N 1
ATOM 805 C CA . LEU A 1 100 ? -15.621 6.883 5.294 1.00 93.44 100 LEU A CA 1
ATOM 806 C C . LEU A 1 100 ? -15.501 7.385 6.744 1.00 93.44 100 LEU A C 1
ATOM 808 O O . LEU A 1 100 ? -15.958 6.707 7.661 1.00 93.44 100 LEU A O 1
ATOM 812 N N . GLY A 1 101 ? -14.827 8.515 6.985 1.00 94.44 101 GLY A N 1
ATOM 813 C CA . GLY A 1 101 ? -14.516 8.997 8.340 1.00 94.44 101 GLY A CA 1
ATOM 814 C C . GLY A 1 101 ? -13.596 8.060 9.141 1.00 94.44 101 GLY A C 1
ATOM 815 O O . GLY A 1 101 ? -13.561 8.101 10.370 1.00 94.44 101 GLY A O 1
ATOM 816 N N . ILE A 1 102 ? -12.858 7.177 8.462 1.00 93.81 102 ILE A N 1
ATOM 817 C CA . ILE A 1 102 ? -11.975 6.182 9.084 1.00 93.81 102 ILE A CA 1
ATOM 818 C C . ILE A 1 102 ? -10.549 6.743 9.136 1.00 93.81 102 ILE A C 1
ATOM 820 O O . ILE A 1 102 ? -10.077 7.277 8.132 1.00 93.81 102 ILE A O 1
ATOM 824 N N . PRO A 1 103 ? -9.792 6.570 10.239 1.00 94.12 103 PRO A N 1
ATOM 825 C CA . PRO A 1 103 ? -8.403 7.011 10.301 1.00 94.12 103 PRO A CA 1
ATOM 826 C C . PRO A 1 103 ? -7.547 6.387 9.195 1.00 94.12 103 PRO A C 1
ATOM 828 O O . PRO A 1 103 ? -7.581 5.171 8.976 1.00 94.12 103 PRO A O 1
ATOM 831 N N . ARG A 1 104 ? -6.698 7.196 8.553 1.00 94.31 104 ARG A N 1
ATOM 832 C CA . ARG A 1 104 ? -5.808 6.747 7.469 1.00 94.31 104 ARG A CA 1
ATOM 833 C C . ARG A 1 104 ? -4.946 5.535 7.846 1.00 94.31 104 ARG A C 1
ATOM 835 O O . ARG A 1 104 ? -4.726 4.660 7.016 1.00 94.31 104 ARG A O 1
ATOM 842 N N . SER A 1 105 ? -4.490 5.450 9.096 1.00 94.12 105 SER A N 1
ATOM 843 C CA . SER A 1 105 ? -3.721 4.306 9.609 1.00 94.12 105 SER A CA 1
ATOM 844 C C . SER A 1 105 ? -4.501 2.988 9.547 1.00 94.12 105 SER A C 1
ATOM 846 O O . SER A 1 105 ? -3.923 1.935 9.279 1.00 94.12 105 SER A O 1
ATOM 848 N N . THR A 1 106 ? -5.820 3.044 9.750 1.00 93.31 106 THR A N 1
ATOM 849 C CA . THR A 1 106 ? -6.703 1.882 9.619 1.00 93.31 106 THR A CA 1
ATOM 850 C C . THR A 1 106 ? -6.833 1.504 8.151 1.00 93.31 106 THR A C 1
ATOM 852 O O . THR A 1 106 ? -6.577 0.352 7.822 1.00 93.31 106 THR A O 1
ATOM 855 N N . VAL A 1 107 ? -7.113 2.469 7.268 1.00 93.56 107 VAL A N 1
ATOM 856 C CA . VAL A 1 107 ? -7.180 2.253 5.808 1.00 93.56 107 VAL A CA 1
ATOM 857 C C . VAL A 1 107 ? -5.902 1.578 5.292 1.00 93.56 107 VAL A C 1
ATOM 859 O O . VAL A 1 107 ? -5.972 0.524 4.667 1.00 93.56 107 VAL A O 1
ATOM 862 N N . GLN A 1 108 ? -4.726 2.112 5.640 1.00 92.44 108 GLN A N 1
ATOM 863 C CA . GLN A 1 108 ? -3.429 1.534 5.268 1.00 92.44 108 GLN A CA 1
ATOM 864 C C . GLN A 1 108 ? -3.266 0.090 5.767 1.00 92.44 108 GLN A C 1
ATOM 866 O O . GLN A 1 108 ? -2.764 -0.765 5.039 1.00 92.44 108 GLN A O 1
ATOM 871 N N . ARG A 1 109 ? -3.692 -0.203 7.002 1.00 92.69 109 ARG A N 1
ATOM 872 C CA . ARG A 1 109 ? -3.618 -1.555 7.570 1.00 92.69 109 ARG A CA 1
ATOM 873 C C . ARG A 1 109 ? -4.503 -2.541 6.808 1.00 92.69 109 ARG A C 1
ATOM 875 O O . ARG A 1 109 ? -4.062 -3.662 6.564 1.00 92.69 109 ARG A O 1
ATOM 882 N N . VAL A 1 110 ? -5.719 -2.134 6.436 1.00 92.88 110 VAL A N 1
ATOM 883 C CA . VAL A 1 110 ? -6.640 -2.961 5.636 1.00 92.88 110 VAL A CA 1
ATOM 884 C C . VAL A 1 110 ? -6.039 -3.251 4.264 1.00 92.88 110 VAL A C 1
ATOM 886 O O . VAL A 1 110 ? -5.983 -4.410 3.858 1.00 92.88 110 VAL A O 1
ATOM 889 N N . ILE A 1 111 ? -5.528 -2.221 3.593 1.00 91.06 111 ILE A N 1
ATOM 890 C CA . ILE A 1 111 ? -4.878 -2.321 2.281 1.00 91.06 111 ILE A CA 1
ATOM 891 C C . ILE A 1 111 ? -3.697 -3.301 2.326 1.00 91.06 111 ILE A C 1
ATOM 893 O O . ILE A 1 111 ? -3.658 -4.255 1.551 1.00 91.06 111 ILE A O 1
ATOM 897 N N . ASN A 1 112 ? -2.794 -3.139 3.300 1.00 90.75 112 ASN A N 1
ATOM 898 C CA . ASN A 1 112 ? -1.619 -4.003 3.457 1.00 90.75 112 ASN A CA 1
ATOM 899 C C . ASN A 1 112 ? -1.996 -5.455 3.760 1.00 90.75 112 ASN A C 1
ATOM 901 O O . ASN A 1 112 ? -1.430 -6.376 3.177 1.00 90.75 112 ASN A O 1
ATOM 905 N N . ARG A 1 113 ? -2.963 -5.673 4.661 1.00 91.31 113 ARG A N 1
ATOM 906 C CA . ARG A 1 113 ? -3.424 -7.020 5.029 1.00 91.31 113 ARG A CA 1
ATOM 907 C C . ARG A 1 113 ? -4.010 -7.769 3.831 1.00 91.31 113 ARG A C 1
ATOM 909 O O . ARG A 1 113 ? -3.821 -8.976 3.734 1.00 91.31 113 ARG A O 1
ATOM 916 N N . ASN A 1 114 ? -4.694 -7.059 2.935 1.00 88.94 114 ASN A N 1
ATOM 917 C CA . ASN A 1 114 ? -5.308 -7.634 1.739 1.00 88.94 114 ASN A CA 1
ATOM 918 C C . ASN A 1 114 ? -4.388 -7.606 0.506 1.00 88.94 114 ASN A C 1
ATOM 920 O O . ASN A 1 114 ? -4.832 -7.975 -0.575 1.00 88.94 114 ASN A O 1
ATOM 924 N N . LYS A 1 115 ? -3.121 -7.181 0.653 1.00 87.50 115 LYS A N 1
ATOM 925 C CA . LYS A 1 115 ? -2.137 -7.066 -0.442 1.00 87.50 115 LYS A CA 1
ATOM 926 C C . LYS A 1 115 ? -2.645 -6.244 -1.635 1.00 87.50 115 LYS A C 1
ATOM 928 O O . LYS A 1 115 ? -2.285 -6.497 -2.781 1.00 87.50 115 LYS A O 1
ATOM 933 N N . LEU A 1 116 ? -3.489 -5.25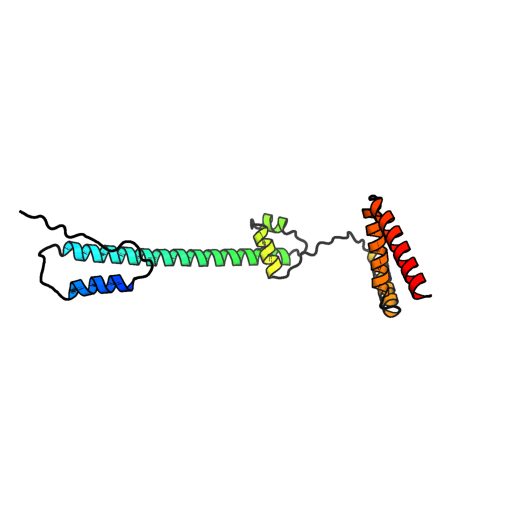2 -1.363 1.00 83.44 116 LEU A N 1
ATOM 934 C CA . LEU A 1 116 ? -3.955 -4.321 -2.380 1.00 83.44 116 LEU A CA 1
ATOM 935 C C . LEU A 1 116 ? -2.904 -3.220 -2.500 1.00 83.44 116 LEU A C 1
ATOM 937 O O . LEU A 1 116 ? -2.631 -2.509 -1.540 1.00 83.44 116 LEU A O 1
ATOM 941 N N . HIS A 1 117 ? -2.275 -3.090 -3.659 1.00 70.69 117 HIS A N 1
ATOM 942 C CA . HIS A 1 117 ? -1.341 -2.000 -3.917 1.00 70.69 117 HIS A CA 1
ATOM 943 C C . HIS A 1 117 ? -2.085 -0.923 -4.697 1.00 70.69 117 HIS A C 1
ATOM 945 O O . HIS A 1 117 ? -2.633 -1.202 -5.759 1.00 70.69 117 HIS A O 1
ATOM 951 N N . ALA A 1 118 ? -2.130 0.298 -4.161 1.00 64.62 118 ALA A N 1
ATOM 952 C CA . ALA A 1 118 ? -2.680 1.427 -4.899 1.00 64.62 118 ALA A CA 1
ATOM 953 C C . ALA A 1 118 ? -1.838 1.619 -6.167 1.00 64.62 118 ALA A C 1
ATOM 955 O O . ALA A 1 118 ? -0.641 1.910 -6.081 1.00 64.62 118 ALA A O 1
ATOM 956 N N . VAL A 1 119 ? -2.446 1.415 -7.336 1.00 65.06 119 VAL A N 1
ATOM 957 C CA . VAL A 1 119 ? -1.764 1.591 -8.618 1.00 65.06 119 VAL A CA 1
ATOM 958 C C . VAL A 1 119 ? -1.733 3.082 -8.908 1.00 65.06 119 VAL A C 1
ATOM 960 O O . VAL A 1 119 ? -2.644 3.648 -9.506 1.00 65.06 119 VAL A O 1
ATOM 963 N N . GLN A 1 120 ? -0.684 3.747 -8.438 1.00 63.34 120 GLN A N 1
ATOM 964 C CA . GLN A 1 120 ? -0.468 5.143 -8.774 1.00 63.34 120 GLN A CA 1
ATOM 965 C C . GLN A 1 120 ? 0.081 5.198 -10.204 1.00 63.34 120 GLN A C 1
ATOM 967 O O . GLN A 1 120 ? 1.178 4.709 -10.476 1.00 63.34 120 GLN A O 1
ATOM 972 N N . ARG A 1 121 ? -0.682 5.768 -11.144 1.00 64.62 121 ARG A N 1
ATOM 973 C CA . ARG A 1 121 ? -0.165 6.076 -12.485 1.00 64.62 121 ARG A CA 1
ATOM 974 C C . ARG A 1 121 ? 0.832 7.227 -12.343 1.00 64.62 121 ARG A C 1
ATOM 976 O O . ARG A 1 121 ? 0.441 8.385 -12.300 1.00 64.62 121 ARG A O 1
ATOM 983 N N . VAL A 1 122 ? 2.116 6.903 -12.189 1.00 66.88 122 VAL A N 1
ATOM 984 C CA . VAL A 1 122 ? 3.190 7.903 -12.005 1.00 66.88 122 VAL A CA 1
ATOM 985 C C . VAL A 1 122 ? 3.575 8.574 -13.331 1.00 66.88 122 VAL A C 1
ATOM 987 O O . VAL A 1 122 ? 4.175 9.642 -13.331 1.00 66.88 122 VAL A O 1
ATOM 990 N N . GLN A 1 123 ? 3.215 7.976 -14.468 1.00 73.19 123 GLN A N 1
ATOM 991 C CA . GLN A 1 123 ? 3.543 8.488 -15.797 1.00 73.19 123 GLN A CA 1
ATOM 992 C C . GLN A 1 123 ? 2.262 8.876 -16.542 1.00 73.19 123 GLN A C 1
ATOM 994 O O . GLN A 1 123 ? 1.359 8.051 -16.696 1.00 73.19 123 GLN A O 1
ATOM 999 N N . ALA A 1 124 ? 2.195 10.124 -17.009 1.00 79.12 124 ALA A N 1
ATOM 1000 C CA . ALA A 1 124 ? 1.134 10.632 -17.878 1.00 79.12 124 ALA A CA 1
ATOM 1001 C C . ALA A 1 124 ? 1.380 10.182 -19.328 1.00 79.12 124 ALA A C 1
ATOM 1003 O O . ALA A 1 124 ? 1.674 10.990 -20.200 1.00 79.12 124 ALA A O 1
ATOM 1004 N N . LEU A 1 125 ? 1.340 8.867 -19.549 1.00 83.69 125 LEU A N 1
ATOM 1005 C CA . LEU A 1 125 ? 1.561 8.272 -20.864 1.00 83.69 125 LEU A CA 1
ATOM 1006 C C . LEU A 1 125 ? 0.419 8.645 -21.808 1.00 83.69 125 LEU A C 1
ATOM 1008 O O . LEU A 1 125 ? -0.753 8.433 -21.481 1.00 83.69 125 LEU A O 1
ATOM 1012 N N . LEU A 1 126 ? 0.773 9.157 -22.980 1.00 89.00 126 LEU A N 1
ATOM 1013 C CA . LEU A 1 126 ? -0.162 9.404 -24.065 1.00 89.00 126 LEU A CA 1
ATOM 1014 C C . LEU A 1 126 ? -0.357 8.118 -24.884 1.00 89.00 126 LEU A C 1
ATOM 1016 O O . LEU A 1 126 ? 0.540 7.271 -24.930 1.00 89.00 126 LEU A O 1
ATOM 1020 N N . PRO A 1 127 ? -1.494 7.951 -25.582 1.00 88.25 127 PRO A N 1
ATOM 1021 C CA . PRO A 1 127 ? -1.695 6.810 -26.479 1.00 88.25 127 PRO A CA 1
ATOM 1022 C C . PRO A 1 127 ? -0.591 6.673 -27.539 1.00 88.25 127 PRO A C 1
ATOM 1024 O O . PRO A 1 127 ? -0.197 5.560 -27.879 1.00 88.25 127 PRO A O 1
ATOM 1027 N N . SER A 1 128 ? -0.032 7.798 -27.997 1.00 92.38 128 SER A N 1
ATOM 1028 C CA . SER A 1 128 ? 1.101 7.844 -28.928 1.00 92.38 128 SER A CA 1
ATOM 1029 C C . SER A 1 128 ? 2.378 7.201 -28.382 1.00 92.38 128 SER A C 1
ATOM 1031 O O . SER A 1 128 ? 3.207 6.746 -29.165 1.00 92.38 128 SER A O 1
ATOM 1033 N N . ASP A 1 129 ? 2.540 7.122 -27.057 1.00 91.50 129 ASP A N 1
ATOM 1034 C CA . ASP A 1 129 ? 3.724 6.536 -26.419 1.00 91.50 129 ASP A CA 1
ATOM 1035 C C . ASP A 1 129 ? 3.681 5.004 -26.401 1.00 91.50 129 ASP A C 1
ATOM 1037 O O . ASP A 1 129 ? 4.683 4.362 -26.079 1.00 91.50 129 ASP A O 1
ATOM 1041 N N . TYR A 1 130 ? 2.539 4.391 -26.728 1.00 90.94 130 TYR A N 1
ATOM 1042 C CA . TYR A 1 130 ? 2.389 2.940 -26.681 1.00 90.94 130 TYR A CA 1
ATOM 1043 C C . TYR A 1 130 ? 3.337 2.238 -27.660 1.00 90.94 130 TYR A C 1
ATOM 1045 O O . TYR A 1 130 ? 4.147 1.406 -27.243 1.00 90.94 130 TYR A O 1
ATOM 1053 N N . GLU A 1 131 ? 3.290 2.616 -28.938 1.00 94.75 131 GLU A N 1
ATOM 1054 C CA . GLU A 1 131 ? 4.073 1.964 -29.991 1.00 94.75 131 GLU A CA 1
ATOM 1055 C C . GLU A 1 131 ? 5.594 2.117 -29.779 1.00 94.75 131 GLU A C 1
ATOM 1057 O O . GLU A 1 131 ? 6.302 1.102 -29.771 1.00 94.75 131 GLU A O 1
ATOM 1062 N N . PRO A 1 132 ? 6.131 3.323 -29.483 1.00 94.31 132 PRO A N 1
ATOM 1063 C CA . PRO A 1 132 ? 7.547 3.484 -29.159 1.00 94.31 132 PRO A CA 1
ATOM 1064 C C . PRO A 1 132 ? 7.994 2.637 -27.964 1.00 94.31 132 PRO A C 1
ATOM 1066 O O . PRO A 1 132 ? 9.093 2.078 -27.982 1.00 94.31 132 PRO A O 1
ATOM 1069 N N . ARG A 1 133 ? 7.154 2.499 -26.929 1.00 92.75 133 ARG A N 1
ATOM 1070 C CA . ARG A 1 133 ? 7.491 1.713 -25.732 1.00 92.75 133 ARG A CA 1
ATOM 1071 C C . ARG A 1 133 ? 7.480 0.217 -25.999 1.00 92.75 133 ARG A C 1
ATOM 1073 O O . ARG A 1 133 ? 8.373 -0.480 -25.522 1.00 92.75 133 ARG A O 1
ATOM 1080 N N . VAL A 1 134 ? 6.517 -0.283 -26.771 1.00 94.56 134 VAL A N 1
ATOM 1081 C CA . VAL A 1 134 ? 6.496 -1.693 -27.183 1.00 94.56 134 VAL A CA 1
ATOM 1082 C C . VAL A 1 134 ? 7.732 -2.013 -28.018 1.00 94.56 134 VAL A C 1
ATOM 1084 O O . VAL A 1 134 ? 8.407 -3.009 -27.747 1.00 94.56 134 VAL A O 1
ATOM 1087 N N . ARG A 1 135 ? 8.078 -1.146 -28.977 1.00 96.31 135 ARG A N 1
ATOM 1088 C CA . ARG A 1 135 ? 9.298 -1.293 -29.777 1.00 96.31 135 ARG A CA 1
ATOM 1089 C C . ARG A 1 135 ? 10.546 -1.304 -28.897 1.00 96.31 135 ARG A C 1
ATOM 1091 O O . ARG A 1 135 ? 11.342 -2.231 -28.999 1.00 96.31 135 ARG A O 1
ATOM 1098 N N . PHE A 1 136 ? 10.675 -0.343 -27.985 1.00 93.19 136 PHE A N 1
ATOM 1099 C CA . PHE A 1 136 ? 11.778 -0.295 -27.025 1.00 93.19 136 PHE A CA 1
ATOM 1100 C C . PHE A 1 136 ? 11.900 -1.593 -26.216 1.00 93.19 136 PHE A C 1
ATOM 1102 O O . PHE A 1 136 ? 12.986 -2.158 -26.122 1.00 93.19 136 PHE A O 1
ATOM 1109 N N . CYS A 1 137 ? 10.794 -2.107 -25.670 1.00 94.06 137 CYS A N 1
ATOM 1110 C CA . CYS A 1 137 ? 10.800 -3.356 -24.909 1.00 94.06 137 CYS A CA 1
ATOM 1111 C C . CYS A 1 137 ? 11.246 -4.552 -25.762 1.00 94.06 137 CYS A C 1
ATOM 1113 O O . CYS A 1 137 ? 12.004 -5.390 -25.276 1.00 94.06 137 CYS A O 1
ATOM 1115 N N . ARG A 1 138 ? 10.808 -4.635 -27.025 1.00 95.31 138 ARG A N 1
ATOM 1116 C CA . ARG A 1 138 ? 11.227 -5.703 -27.949 1.00 95.31 138 ARG A CA 1
ATOM 1117 C C . ARG A 1 138 ? 12.729 -5.654 -28.224 1.00 95.31 138 ARG A C 1
ATOM 1119 O O . ARG A 1 138 ? 13.382 -6.689 -28.122 1.00 95.31 138 ARG A O 1
ATOM 1126 N N . GLU A 1 139 ? 13.276 -4.471 -28.494 1.00 94.62 139 GLU A N 1
ATOM 1127 C CA . GLU A 1 139 ? 14.720 -4.304 -28.710 1.00 94.62 139 GLU A CA 1
ATOM 1128 C C . GLU A 1 139 ? 15.521 -4.634 -27.444 1.00 94.62 139 GLU A C 1
ATOM 1130 O O . GLU A 1 139 ? 16.487 -5.389 -27.498 1.00 94.62 139 GLU A O 1
ATOM 1135 N N . MET A 1 140 ? 15.074 -4.169 -26.274 1.00 91.19 140 MET A N 1
ATOM 1136 C CA . MET A 1 140 ? 15.732 -4.486 -25.002 1.00 91.19 140 MET A CA 1
ATOM 1137 C C . MET A 1 140 ? 15.747 -5.991 -24.705 1.00 91.19 140 MET A C 1
ATOM 1139 O O . MET A 1 140 ? 16.745 -6.520 -24.217 1.00 91.19 140 MET A O 1
ATOM 1143 N N . LEU A 1 141 ? 14.661 -6.703 -25.023 1.00 92.69 141 LEU A N 1
ATOM 1144 C CA . LEU A 1 141 ? 14.607 -8.159 -24.888 1.00 92.69 141 LEU A CA 1
ATOM 1145 C C . LEU A 1 141 ? 15.548 -8.863 -25.867 1.00 92.69 141 LEU A C 1
ATOM 1147 O O . LEU A 1 141 ? 16.157 -9.865 -25.492 1.00 92.69 141 LEU A O 1
ATOM 1151 N N . LYS A 1 142 ? 15.677 -8.353 -27.095 1.00 95.00 142 LYS A N 1
ATOM 1152 C CA . LYS A 1 142 ? 16.630 -8.866 -28.083 1.00 95.00 142 LYS A CA 1
ATOM 1153 C C . LYS A 1 142 ? 18.067 -8.718 -27.578 1.00 95.00 142 LYS A C 1
ATOM 1155 O O . LYS A 1 142 ? 18.771 -9.720 -27.490 1.00 95.00 142 LYS A O 1
ATOM 1160 N N . TYR A 1 143 ? 18.458 -7.524 -27.134 1.00 92.44 143 TYR A N 1
ATOM 1161 C CA . TYR A 1 143 ? 19.804 -7.285 -26.605 1.00 92.44 143 TYR A CA 1
ATOM 1162 C C . TYR A 1 143 ? 20.123 -8.125 -25.370 1.00 92.44 143 TYR A C 1
ATOM 1164 O O . TYR A 1 143 ? 21.238 -8.612 -25.238 1.00 92.44 143 TYR A O 1
ATOM 1172 N N . ASN A 1 144 ? 19.145 -8.368 -24.496 1.00 91.75 144 ASN A N 1
ATOM 1173 C CA . ASN A 1 144 ? 19.354 -9.244 -23.345 1.00 91.75 144 ASN A CA 1
ATOM 1174 C C . ASN A 1 144 ? 19.540 -10.723 -23.724 1.00 91.75 144 ASN A C 1
ATOM 1176 O O . ASN A 1 144 ? 20.175 -11.469 -22.983 1.00 91.75 144 ASN A O 1
ATOM 1180 N N . ARG A 1 145 ? 18.964 -11.175 -24.846 1.00 92.25 145 ARG A N 1
ATOM 1181 C CA . ARG A 1 145 ? 19.199 -12.535 -25.359 1.00 92.25 145 ARG A CA 1
ATOM 1182 C C . ARG A 1 145 ? 20.580 -12.668 -25.995 1.00 92.25 145 ARG A C 1
ATOM 1184 O O . ARG A 1 145 ? 21.180 -13.728 -25.883 1.00 92.25 145 ARG A O 1
ATOM 1191 N N . GLU A 1 146 ? 21.055 -11.612 -26.649 1.00 92.81 146 GLU A N 1
ATOM 1192 C CA . GLU A 1 146 ? 22.385 -11.562 -27.267 1.00 92.81 146 GLU A CA 1
ATOM 1193 C C . GLU A 1 146 ? 23.500 -11.393 -26.217 1.00 92.81 146 GLU A C 1
ATOM 1195 O O . GLU A 1 146 ? 24.559 -12.004 -26.340 1.00 92.81 146 GLU A O 1
ATOM 1200 N N . ASP A 1 147 ? 23.255 -10.620 -25.155 1.00 91.38 147 ASP A N 1
ATOM 1201 C CA . ASP A 1 147 ? 24.185 -10.396 -24.047 1.00 91.38 147 ASP A CA 1
ATOM 1202 C C . ASP A 1 147 ? 23.446 -10.385 -22.697 1.00 91.38 147 ASP A C 1
ATOM 1204 O O . ASP A 1 147 ? 22.773 -9.420 -22.332 1.00 91.38 147 ASP A O 1
ATOM 1208 N N . LEU A 1 148 ? 23.640 -11.436 -21.894 1.00 87.62 148 LEU A N 1
ATOM 1209 C CA . LEU A 1 148 ? 23.043 -11.556 -20.556 1.00 87.62 148 LEU A CA 1
ATOM 1210 C C . LEU A 1 148 ? 23.545 -10.487 -19.566 1.00 87.62 148 LEU A C 1
ATOM 1212 O O . LEU A 1 148 ? 22.915 -10.255 -18.534 1.00 87.62 148 LEU A O 1
ATOM 1216 N N . GLN A 1 149 ? 24.676 -9.831 -19.850 1.00 88.25 149 GLN A N 1
ATOM 1217 C CA . GLN A 1 149 ? 25.212 -8.730 -19.043 1.00 88.25 149 GLN A CA 1
ATOM 1218 C C . GLN A 1 149 ? 24.735 -7.356 -19.525 1.00 88.25 149 GLN A C 1
ATOM 1220 O O . GLN A 1 149 ? 25.098 -6.338 -18.928 1.00 88.25 149 GLN A O 1
ATOM 1225 N N . PHE A 1 150 ? 23.913 -7.297 -20.573 1.00 88.44 150 PHE A N 1
ATOM 1226 C CA . PHE A 1 150 ? 23.461 -6.049 -21.173 1.00 88.44 150 PHE A CA 1
ATOM 1227 C C . PHE A 1 150 ? 22.782 -5.123 -20.153 1.00 88.44 150 PHE A C 1
ATOM 1229 O O . PHE A 1 150 ? 23.192 -3.972 -19.995 1.00 88.44 150 PHE A O 1
ATOM 1236 N N . PHE A 1 151 ? 21.812 -5.625 -19.378 1.00 87.31 151 PHE A N 1
ATOM 1237 C CA . PHE A 1 151 ? 21.151 -4.800 -18.359 1.00 87.31 151 PHE A CA 1
ATOM 1238 C C . PHE A 1 151 ? 22.102 -4.355 -17.251 1.00 87.31 151 PHE A C 1
ATOM 1240 O O . PHE A 1 151 ? 21.984 -3.225 -16.786 1.00 87.31 151 PHE A O 1
ATOM 1247 N N . ASN A 1 152 ? 23.083 -5.179 -16.871 1.00 85.31 152 ASN A N 1
ATOM 1248 C CA . ASN A 1 152 ? 24.096 -4.772 -15.899 1.00 85.31 152 ASN A CA 1
ATOM 1249 C C . ASN A 1 152 ? 24.917 -3.596 -16.440 1.00 85.31 152 ASN A C 1
ATOM 1251 O O . ASN A 1 152 ? 25.097 -2.601 -15.739 1.00 85.31 152 ASN A O 1
ATOM 1255 N N . LYS A 1 153 ? 25.346 -3.653 -17.706 1.00 85.25 153 LYS A N 1
ATOM 1256 C CA . LYS A 1 153 ? 26.085 -2.563 -18.362 1.00 85.25 153 LYS A CA 1
ATOM 1257 C C . LYS A 1 153 ? 25.256 -1.277 -18.436 1.00 85.25 153 LYS A C 1
ATOM 1259 O O . LYS A 1 153 ? 25.769 -0.214 -18.080 1.00 85.25 153 LYS A O 1
ATOM 1264 N N . VAL A 1 154 ? 23.984 -1.376 -18.832 1.00 85.25 154 VAL A N 1
ATOM 1265 C CA . VAL A 1 154 ? 23.045 -0.240 -18.921 1.00 85.25 154 VAL A CA 1
ATOM 1266 C C . VAL A 1 154 ? 22.774 0.374 -17.544 1.00 85.25 154 VAL A C 1
ATOM 1268 O O . VAL A 1 154 ? 22.862 1.592 -17.379 1.00 85.25 154 VAL A O 1
ATOM 1271 N N . LEU A 1 155 ? 22.491 -0.450 -16.531 1.00 84.81 155 LEU A N 1
ATOM 1272 C CA . LEU A 1 155 ? 22.269 0.012 -15.159 1.00 84.81 155 LEU A CA 1
ATOM 1273 C C . LEU A 1 155 ? 23.503 0.730 -14.618 1.00 84.81 155 LEU A C 1
ATOM 1275 O O . LEU A 1 155 ? 23.364 1.815 -14.057 1.00 84.81 155 LEU A O 1
ATOM 1279 N N . TRP A 1 156 ? 24.703 0.188 -14.845 1.00 77.25 156 TRP A N 1
ATOM 1280 C CA . TRP A 1 156 ? 25.954 0.836 -14.448 1.00 77.25 156 TRP A CA 1
ATOM 1281 C C . TRP A 1 156 ? 26.152 2.194 -15.119 1.00 77.25 156 TRP A C 1
ATOM 1283 O O . TRP A 1 156 ? 26.565 3.140 -14.450 1.00 77.25 156 TRP A O 1
ATOM 1293 N N . THR A 1 157 ? 25.821 2.334 -16.406 1.00 77.44 157 THR A N 1
ATOM 1294 C CA . THR A 1 157 ? 25.961 3.621 -17.108 1.00 77.44 157 THR A CA 1
ATOM 1295 C C . THR A 1 157 ? 24.977 4.665 -16.588 1.00 77.44 157 THR A C 1
ATOM 1297 O O . THR A 1 157 ? 25.368 5.806 -16.332 1.00 77.44 157 THR A O 1
ATOM 1300 N N . VAL A 1 158 ? 23.713 4.285 -16.383 1.00 74.44 158 VAL A N 1
ATOM 1301 C CA . VAL A 1 158 ? 22.672 5.194 -15.872 1.00 74.44 158 VAL A CA 1
ATOM 1302 C C . VAL A 1 158 ? 22.944 5.570 -14.418 1.00 74.44 158 VAL A C 1
ATOM 1304 O O . VAL A 1 158 ? 22.886 6.749 -14.066 1.00 74.44 158 VAL A O 1
ATOM 1307 N N . PHE A 1 159 ? 23.305 4.593 -13.586 1.00 73.88 159 PHE A N 1
ATOM 1308 C CA . PHE A 1 159 ? 23.681 4.809 -12.193 1.00 73.88 159 PHE A CA 1
ATOM 1309 C C . PHE A 1 159 ? 24.900 5.724 -12.095 1.00 73.88 159 PHE A C 1
ATOM 1311 O O . PHE A 1 159 ? 24.853 6.723 -11.383 1.00 73.88 159 PHE A O 1
ATOM 1318 N N . PHE A 1 160 ? 25.960 5.464 -12.862 1.00 70.75 160 PHE A N 1
ATOM 1319 C CA . PHE A 1 160 ? 27.153 6.308 -12.852 1.00 70.75 160 PHE A CA 1
ATOM 1320 C C . PHE A 1 160 ? 26.866 7.723 -13.367 1.00 70.75 160 PHE A C 1
ATOM 1322 O O . PHE A 1 160 ? 27.352 8.689 -12.786 1.00 70.75 160 PHE A O 1
ATOM 1329 N N . SER A 1 161 ? 26.034 7.878 -14.402 1.00 69.94 161 SER A N 1
ATOM 1330 C CA . SER A 1 161 ? 25.604 9.194 -14.895 1.00 69.94 161 SER A CA 1
ATOM 1331 C C . SER A 1 161 ? 24.797 9.963 -13.843 1.00 69.94 161 SER A C 1
ATOM 1333 O O . SER A 1 161 ? 25.072 11.136 -13.583 1.00 69.94 161 SER A O 1
ATOM 1335 N N . TYR A 1 162 ? 23.859 9.295 -13.164 1.00 71.44 162 TYR A N 1
ATOM 1336 C CA . TYR A 1 162 ? 23.098 9.876 -12.059 1.00 71.44 162 TYR A CA 1
ATOM 1337 C C . TYR A 1 162 ? 24.013 10.292 -10.902 1.00 71.44 162 TYR A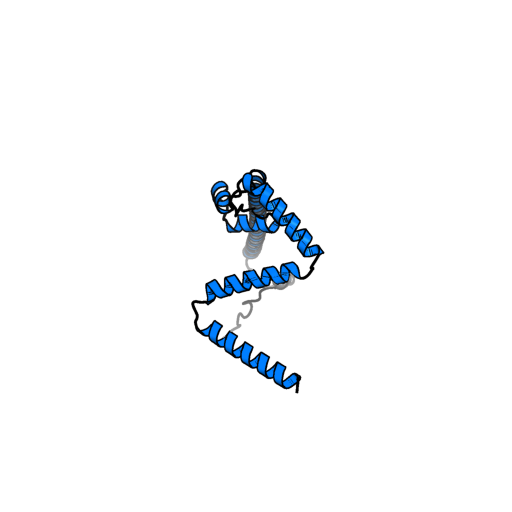 C 1
ATOM 1339 O O . TYR A 1 162 ? 23.938 11.432 -10.442 1.00 71.44 162 TYR A O 1
ATOM 1347 N N . PHE A 1 163 ? 24.918 9.407 -10.475 1.00 67.94 163 PHE A N 1
ATOM 1348 C CA . PHE A 1 163 ? 25.900 9.701 -9.434 1.00 67.94 163 PHE A CA 1
ATOM 1349 C C . PHE A 1 163 ? 26.816 10.852 -9.837 1.00 67.94 163 PHE A C 1
ATOM 1351 O O . PHE A 1 163 ? 26.997 11.766 -9.044 1.00 67.94 163 PHE A O 1
ATOM 1358 N N . ARG A 1 164 ? 27.328 10.887 -11.068 1.00 64.25 164 ARG A N 1
ATOM 1359 C CA . ARG A 1 164 ? 28.164 11.990 -11.560 1.00 64.25 164 ARG A CA 1
ATOM 1360 C C . ARG A 1 164 ? 27.407 13.317 -11.579 1.00 64.25 164 ARG A C 1
ATOM 1362 O O . ARG A 1 164 ? 27.950 14.326 -11.151 1.00 64.25 164 ARG A O 1
ATOM 1369 N N . ASN A 1 165 ? 26.151 13.328 -12.015 1.00 65.56 165 ASN A N 1
ATOM 1370 C CA . ASN A 1 165 ? 25.360 14.560 -12.094 1.00 65.56 165 ASN A CA 1
ATOM 1371 C C . ASN A 1 165 ? 24.886 15.057 -10.715 1.00 65.56 165 ASN A C 1
ATOM 1373 O O . ASN A 1 165 ? 24.781 16.265 -10.504 1.00 65.56 165 ASN A O 1
ATOM 1377 N N . LYS A 1 166 ? 24.626 14.155 -9.758 1.00 60.41 166 LYS A N 1
ATOM 1378 C CA . LYS A 1 166 ? 24.236 14.508 -8.378 1.00 60.41 166 LYS A CA 1
ATOM 1379 C C . LYS A 1 166 ? 25.429 14.804 -7.465 1.00 60.41 166 LYS A C 1
ATOM 1381 O O . LYS A 1 166 ? 25.339 15.716 -6.649 1.00 60.41 166 LYS A O 1
ATOM 1386 N N . MET A 1 167 ? 26.529 14.065 -7.603 1.00 53.59 167 MET A N 1
ATOM 1387 C CA . MET A 1 167 ? 27.736 14.176 -6.767 1.00 53.59 167 MET A CA 1
ATOM 1388 C C . MET A 1 167 ? 28.822 15.059 -7.387 1.00 53.59 167 MET A C 1
ATOM 1390 O O . MET A 1 167 ? 29.727 15.473 -6.674 1.00 53.59 16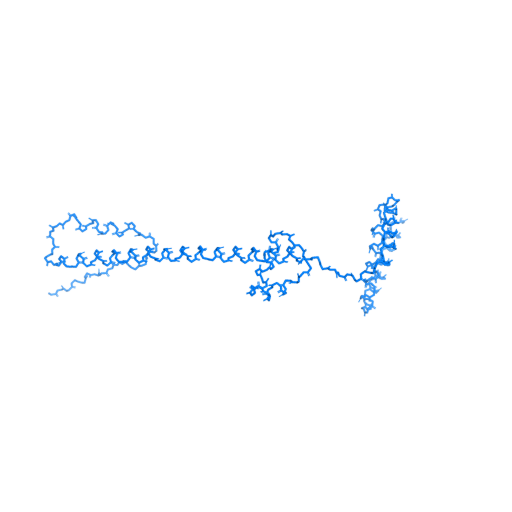7 MET A O 1
ATOM 1394 N N . GLY A 1 168 ? 28.730 15.415 -8.672 1.00 51.38 168 GLY A N 1
ATOM 1395 C CA . GLY A 1 168 ? 29.689 16.278 -9.379 1.00 51.38 168 GLY A CA 1
ATOM 1396 C C . GLY A 1 168 ? 29.752 17.730 -8.888 1.00 51.38 168 GLY A C 1
ATOM 1397 O O . GLY A 1 168 ? 30.497 18.531 -9.442 1.00 51.38 168 GLY A O 1
ATOM 1398 N N . LYS A 1 169 ? 29.006 18.088 -7.833 1.00 52.53 169 LYS A N 1
ATOM 1399 C CA . LYS A 1 169 ? 29.229 19.327 -7.068 1.00 52.53 169 LYS A CA 1
ATOM 1400 C C . LYS A 1 169 ? 30.200 19.149 -5.890 1.00 52.53 169 LYS A C 1
ATOM 1402 O O . LYS A 1 169 ? 30.639 20.145 -5.326 1.00 52.53 169 LYS A O 1
ATOM 1407 N N . HIS A 1 170 ? 30.583 17.919 -5.545 1.00 53.53 170 HIS A N 1
ATOM 1408 C CA . HIS A 1 170 ? 31.587 17.620 -4.524 1.00 53.53 170 HIS A CA 1
ATOM 1409 C C . HIS A 1 170 ? 32.923 17.325 -5.220 1.00 53.53 170 HIS A C 1
ATOM 1411 O O . HIS A 1 170 ? 33.162 16.216 -5.700 1.00 53.53 170 HIS A O 1
ATOM 1417 N N . LYS A 1 171 ? 33.808 18.329 -5.290 1.00 57.03 171 LYS A N 1
ATOM 1418 C CA . LYS A 1 171 ? 35.139 18.256 -5.940 1.00 57.03 171 LYS A CA 1
ATOM 1419 C C . LYS A 1 171 ? 36.021 17.092 -5.438 1.00 57.03 171 LYS A C 1
ATOM 1421 O O . LYS A 1 171 ? 37.006 16.736 -6.087 1.00 57.03 171 LYS A O 1
ATOM 1426 N N . ASP A 1 172 ? 35.656 16.480 -4.315 1.00 62.69 172 ASP A N 1
ATOM 1427 C CA . ASP A 1 172 ? 36.408 15.419 -3.646 1.00 62.69 172 ASP A CA 1
ATOM 1428 C C . ASP A 1 172 ? 36.226 14.033 -4.275 1.00 62.69 172 ASP A C 1
ATOM 1430 O O . ASP A 1 172 ? 37.174 13.244 -4.286 1.00 62.69 172 ASP A O 1
ATOM 1434 N N . VAL A 1 173 ? 35.064 13.737 -4.873 1.00 65.81 173 VAL A N 1
ATOM 1435 C CA . VAL A 1 173 ? 34.792 12.400 -5.441 1.00 65.81 173 VAL A CA 1
ATOM 1436 C C . VAL A 1 173 ? 35.636 12.154 -6.694 1.00 65.81 173 VAL A C 1
ATOM 1438 O O . VAL A 1 173 ? 36.252 11.097 -6.830 1.00 65.81 173 VAL A O 1
ATOM 1441 N N . ASP A 1 174 ? 35.771 13.152 -7.570 1.00 68.69 174 ASP A N 1
ATOM 1442 C CA . ASP A 1 174 ? 36.631 13.051 -8.757 1.00 68.69 174 ASP A CA 1
ATOM 1443 C C . ASP A 1 174 ? 38.122 12.997 -8.397 1.00 68.69 174 ASP A C 1
ATOM 1445 O O . ASP A 1 174 ? 38.942 12.437 -9.134 1.00 68.69 174 ASP A O 1
ATOM 1449 N N . LYS A 1 175 ? 38.517 13.595 -7.267 1.00 72.19 175 LYS A N 1
ATOM 1450 C CA . LYS A 1 175 ? 39.892 13.515 -6.761 1.00 72.19 175 LYS A CA 1
ATOM 1451 C C . LYS A 1 175 ? 40.201 12.103 -6.259 1.00 72.19 175 LYS A C 1
ATOM 1453 O O . LYS A 1 175 ? 41.243 11.560 -6.632 1.00 72.19 175 LYS A O 1
ATOM 1458 N N . GLU A 1 176 ? 39.292 11.489 -5.504 1.00 77.12 176 GLU A N 1
ATOM 1459 C CA . GLU A 1 176 ? 39.469 10.111 -5.033 1.00 77.12 176 GLU A CA 1
ATOM 1460 C C . GLU A 1 176 ? 39.342 9.069 -6.151 1.00 77.12 176 GLU A C 1
ATOM 1462 O O . GLU A 1 176 ? 40.178 8.172 -6.238 1.00 77.12 176 GLU A O 1
ATOM 1467 N N . LEU A 1 177 ? 38.421 9.227 -7.106 1.00 75.56 177 LEU A N 1
ATOM 1468 C CA . LEU A 1 177 ? 38.355 8.342 -8.279 1.00 75.56 177 LEU A CA 1
ATOM 1469 C C . LEU A 1 177 ? 39.651 8.372 -9.103 1.00 75.56 177 LEU A C 1
ATOM 1471 O O . LEU A 1 177 ? 40.138 7.325 -9.539 1.00 75.56 177 LEU A O 1
ATOM 1475 N N . ARG A 1 178 ? 40.265 9.551 -9.274 1.00 79.44 178 ARG A N 1
ATOM 1476 C CA . ARG A 1 178 ? 41.583 9.673 -9.924 1.00 79.44 178 ARG A CA 1
ATOM 1477 C C . ARG A 1 178 ? 42.694 9.028 -9.098 1.00 79.44 178 ARG A C 1
ATOM 1479 O O . ARG A 1 178 ? 43.584 8.399 -9.670 1.00 79.44 178 ARG A O 1
ATOM 1486 N N . ARG A 1 179 ? 42.649 9.151 -7.770 1.00 86.50 179 ARG A N 1
ATOM 1487 C CA . ARG A 1 179 ? 43.626 8.533 -6.862 1.00 86.50 179 ARG A CA 1
ATOM 1488 C C . ARG A 1 179 ? 43.544 7.007 -6.896 1.00 86.50 179 ARG A C 1
ATOM 1490 O O . ARG A 1 179 ? 44.581 6.353 -6.999 1.00 86.50 179 ARG A O 1
ATOM 1497 N N . LEU A 1 180 ? 42.335 6.450 -6.855 1.00 84.94 180 LEU A N 1
ATOM 1498 C CA . LEU A 1 180 ? 42.090 5.009 -6.905 1.00 84.94 180 LEU A C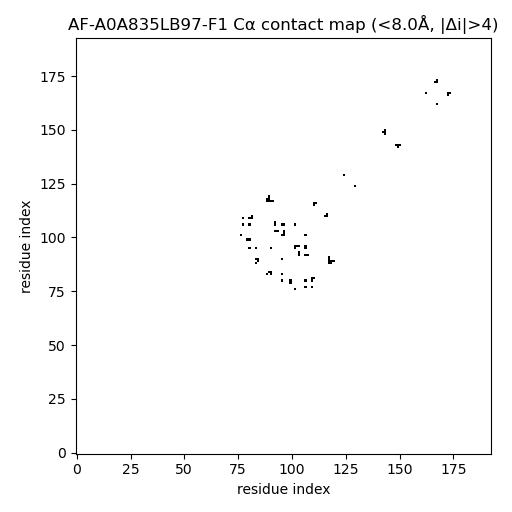A 1
ATOM 1499 C C . LEU A 1 180 ? 42.480 4.410 -8.260 1.00 84.94 180 LEU A C 1
ATOM 1501 O O . LEU A 1 180 ? 43.161 3.389 -8.277 1.00 84.94 180 LEU A O 1
ATOM 1505 N N . ARG A 1 181 ? 42.175 5.080 -9.381 1.00 88.31 181 ARG A N 1
ATOM 1506 C CA . ARG A 1 181 ? 42.627 4.638 -10.717 1.00 88.31 181 ARG A CA 1
ATOM 1507 C C . ARG A 1 181 ? 44.150 4.552 -10.828 1.00 88.31 181 ARG A C 1
ATOM 1509 O O . ARG A 1 181 ? 44.662 3.555 -11.317 1.00 88.31 181 ARG A O 1
ATOM 1516 N N . ARG A 1 182 ? 44.884 5.542 -10.303 1.00 88.19 182 ARG A N 1
ATOM 1517 C CA . ARG A 1 182 ? 46.360 5.502 -10.275 1.00 88.19 182 ARG A CA 1
ATOM 1518 C C . ARG A 1 182 ? 46.903 4.365 -9.410 1.00 88.19 182 ARG A C 1
ATOM 1520 O O . ARG A 1 182 ? 47.952 3.816 -9.723 1.00 88.19 182 ARG A O 1
ATOM 1527 N N . LYS A 1 183 ? 46.230 4.029 -8.304 1.00 89.50 183 LYS A N 1
ATOM 1528 C CA . LYS A 1 183 ? 46.622 2.890 -7.459 1.00 89.50 183 LYS A CA 1
ATOM 1529 C C . LYS A 1 183 ? 46.403 1.562 -8.179 1.00 89.50 183 LYS A C 1
ATOM 1531 O O . LYS A 1 183 ? 47.287 0.721 -8.128 1.00 89.50 183 LYS A O 1
ATOM 1536 N N . LEU A 1 184 ? 45.268 1.407 -8.858 1.00 88.12 184 LEU A N 1
ATOM 1537 C CA . LEU A 1 184 ? 44.954 0.221 -9.656 1.00 88.12 184 LEU A CA 1
ATOM 1538 C C . LEU A 1 184 ? 45.984 0.005 -10.768 1.00 88.12 184 LEU A C 1
ATOM 1540 O O . LEU A 1 184 ? 46.569 -1.066 -10.841 1.00 88.12 184 LEU A O 1
ATOM 1544 N N . GLN A 1 185 ? 46.314 1.053 -11.522 1.00 87.75 185 GLN A N 1
ATOM 1545 C CA . GLN A 1 185 ? 47.313 0.980 -12.591 1.00 87.75 185 GLN A CA 1
ATOM 1546 C C . GLN A 1 185 ? 48.704 0.570 -12.073 1.00 87.75 185 GLN A C 1
ATOM 1548 O O . GLN A 1 185 ? 49.349 -0.303 -12.640 1.00 87.75 185 GLN A O 1
ATOM 1553 N N . LYS A 1 186 ? 49.132 1.110 -10.923 1.00 87.50 186 LYS A N 1
ATOM 1554 C CA . LYS A 1 186 ? 50.393 0.706 -10.273 1.00 87.50 186 LYS A CA 1
ATOM 1555 C C . LYS A 1 186 ? 50.393 -0.744 -9.786 1.00 87.50 186 LYS A C 1
ATOM 1557 O O . LYS A 1 186 ? 51.452 -1.356 -9.702 1.00 87.50 186 LYS A O 1
ATOM 1562 N N . LEU A 1 187 ? 49.238 -1.274 -9.385 1.00 86.12 187 LEU A N 1
ATOM 1563 C CA . LEU A 1 187 ? 49.107 -2.674 -8.975 1.00 86.12 187 LEU A CA 1
ATOM 1564 C C . LEU A 1 187 ? 49.122 -3.606 -10.192 1.00 86.12 187 LEU A C 1
ATOM 1566 O O . LEU A 1 187 ? 49.738 -4.665 -10.129 1.00 86.12 187 LEU A O 1
ATOM 1570 N N . GLU A 1 188 ? 48.510 -3.190 -11.299 1.00 84.94 188 GLU A N 1
ATOM 1571 C CA . GLU A 1 188 ? 48.545 -3.905 -12.581 1.00 84.94 188 GLU A CA 1
ATOM 1572 C C . GLU A 1 188 ? 49.953 -3.933 -13.192 1.00 84.94 188 GLU A C 1
ATOM 1574 O O . GLU A 1 188 ? 50.373 -4.950 -13.732 1.00 84.94 188 GLU A O 1
ATOM 1579 N N . GLU A 1 189 ? 50.717 -2.847 -13.071 1.00 84.44 189 GLU A N 1
ATOM 1580 C CA . GLU A 1 189 ? 52.125 -2.800 -13.491 1.00 84.44 189 GLU A CA 1
ATOM 1581 C C . GLU A 1 189 ? 53.007 -3.709 -12.620 1.00 84.44 189 GLU A C 1
ATOM 1583 O O . GLU A 1 189 ? 53.859 -4.420 -13.140 1.00 84.44 189 GLU A O 1
ATOM 1588 N N . LYS A 1 190 ? 52.755 -3.761 -11.304 1.00 79.75 190 LYS A N 1
ATOM 1589 C CA . LYS A 1 190 ? 53.464 -4.648 -10.361 1.00 79.75 190 LYS A CA 1
ATOM 1590 C C . LYS A 1 190 ? 53.127 -6.131 -10.491 1.00 79.75 190 LYS A C 1
ATOM 1592 O O . LYS A 1 190 ? 53.850 -6.948 -9.946 1.00 79.75 190 LYS A O 1
ATOM 1597 N N . THR A 1 191 ? 52.005 -6.470 -11.115 1.00 74.44 191 THR A N 1
ATOM 1598 C CA . THR A 1 191 ? 51.599 -7.867 -11.344 1.00 74.44 191 THR A CA 1
ATOM 1599 C C . THR A 1 191 ? 52.031 -8.381 -12.716 1.00 74.44 191 THR A C 1
ATOM 1601 O O . THR A 1 191 ? 51.896 -9.571 -12.980 1.00 74.44 191 THR A O 1
ATOM 1604 N N . LYS A 1 192 ? 52.549 -7.502 -13.586 1.00 66.00 192 LYS A N 1
ATOM 1605 C CA . LYS A 1 192 ? 53.049 -7.831 -14.931 1.00 66.00 192 LYS A CA 1
ATOM 1606 C C . LYS A 1 192 ? 54.579 -7.884 -15.038 1.00 66.00 192 LYS A C 1
ATOM 1608 O O . LYS A 1 192 ? 55.068 -8.260 -16.100 1.00 66.00 192 LYS A O 1
ATOM 1613 N N . GLY A 1 193 ? 55.307 -7.488 -13.994 1.00 50.69 193 GLY A N 1
ATOM 1614 C CA . GLY A 1 193 ? 56.761 -7.650 -13.866 1.00 50.69 193 GLY A CA 1
ATOM 1615 C C . GLY A 1 193 ? 57.086 -8.657 -12.781 1.00 50.69 193 GLY A C 1
ATOM 1616 O O . GLY A 1 193 ? 58.106 -9.354 -12.941 1.00 50.69 193 GLY A O 1
#

Sequence (193 aa):
MNRTRFGIGCCEESNGSMQKCITCMAFATVMPGLLPGNIVNATLTVIVFRRKLHRQEITKIYAFAFVLRERKRKRRNEDQVLRELRLDPSISQRQISRNLGIPRSTVQRVINRNKLHAVQRVQALLPSDYEPRVRFCREMLKYNREDLQFFNKVLWTVFFSYFRNKMGKHKDVDKELRRLRRKLQKLEEKTKG

Organism: Spodoptera exigua (NCBI:txid7107)

Radius of gyration: 39.89 Å; Cα contacts (8 Å, |Δi|>4): 46; chains: 1; bounding box: 84×46×117 Å

Secondary structure (DSSP, 8-state):
-----------S--S--HHHHHHHHHHTTS-TTS----HHHHHHHHHHHHHHHHHHHHHHHHHHHHHHHHHHHHHHHHHHHHHHHHH-TT--HHHHHHHHT--HHHHHHHHHHTT-------S---GGGHHHHHHHHHHHHHHHHH-TTHHHHHHHHHHHHHHHHHHTT-HHHHHHHHHHHHHHHHHHHHHH-

Nearest PDB structures (foldseek):
  4a12-assembly1_B  TM=6.841E-01  e=5.320E-01  Staphylococcus aureus
  3e6m-assembly1_B  TM=3.425E-01  e=5.240E+00  Ruegeria pomeroyi

Foldseek 3Di:
DDDDDDDPDDDDDDDDPPPVVVVVVVVVVPDPDDDPDDPPVVVVVVVVVVVVVVVVVVVVVVVVVVVVVVVVVLVVLLVQLVVVCVVPLQDDLVRSCVVVVNDSVSSVVSCVVVVRDRPHPPDPDDPVVVVVVVVVVVVVVVVCVVPVCVVVVVCVVVVVVVCCVVVVVPPVVVVVVVVVVVVVVVVVVVVVD

Mean predicted aligned error: 19.48 Å